Protein AF-0000000078835660 (afdb_homodimer)

Foldseek 3Di:
DQLLLVVLVVLLVVVLVVLVVVLCVLLVVQCVVLVPDPDPVDDPVRSLVSGDPLSNLSVVLSVVSVPVVVVVNVLLVLCRVLPNSNPPLLSVLSVLLSVLSSVLNVCRNHVNPPVVSVVSVVVSVVSSVVSNVVSVVSVD/DQLLLVVLVVLLVVVLVVLVCVLCVLLVVQCVVLVPPPDPVDDPVRSLVSGDPLSSLSVVLSVVSVPPVVVVNVLLVLCRVLPNSNPPLLSVLSNLLSVLSSVLNVCRNHVNPPVVSVVSVVVSVVSSVVSNVVSVVRVD

InterPro domains:
  IPR001129 Membrane-associated, eicosanoid/glutathione metabolism (MAPEG) protein [PF01124] (6-136)
  IPR023352 Membrane associated eicosanoid/glutathione metabolism-like domain superfamily [G3DSA:1.20.120.550] (7-139)
  IPR023352 Membrane associated eicosanoid/glutathione metabolism-like domain superfamily [SSF161084] (4-134)

Organism: Phenylobacterium zucineum (strain HLK1) (NCBI:txid450851)

Secondary structure (DSSP, 8-state):
---TTHHHHHHHHHHHHHHHHHHHHHHHHHHHHTT----TTS-HHHHHHTS-HHHHHHHHHHHHHTTTHHHHHHHHHHHHHTT-TT-HHHHHHHHHHHHHHHHHHHHHHHT--HHHHHHHHHHHHHHHHHHHHHHHHHH-/---TTHHHHHHHHHHHHHHHHHHHHHHHHHHHHTT----TTS-HHHHHHTS-HHHHHHHHHHHHHTTTHHHHHHHHHHHHHTT-TT-HHHHHHHHHHHHHHHHHHHHHHHT--HHHHHHHHHHHHHHHHHHHHHHHHHH-

pLDDT: mean 95.46, std 5.12, range [70.0, 98.88]

Structure (mmCIF, N/CA/C/O backbone):
data_AF-0000000078835660-model_v1
#
loop_
_entity.id
_entity.type
_entity.pdbx_description
1 polymer 'MAPEG family protein'
#
loop_
_atom_site.group_PDB
_atom_site.id
_atom_site.type_symbol
_atom_site.label_atom_id
_atom_site.label_alt_id
_atom_site.label_comp_id
_atom_site.label_asym_id
_atom_site.label_entity_id
_atom_site.label_seq_id
_atom_site.pdbx_PDB_ins_code
_atom_site.Cartn_x
_atom_site.Cartn_y
_atom_site.Cartn_z
_atom_site.occupancy
_atom_site.B_iso_or_equiv
_atom_site.auth_seq_id
_atom_site.auth_comp_id
_atom_site.auth_asym_id
_atom_site.auth_atom_id
_atom_site.pdbx_PDB_model_num
ATOM 1 N N . MET A 1 1 ? 6.203 -21.297 -18.859 1 70 1 MET A N 1
ATOM 2 C CA . MET A 1 1 ? 5.211 -20.234 -18.875 1 70 1 MET A CA 1
ATOM 3 C C . MET A 1 1 ? 4.934 -19.734 -17.469 1 70 1 MET A C 1
ATOM 5 O O . MET A 1 1 ? 5.066 -20.484 -16.5 1 70 1 MET A O 1
ATOM 9 N N . ALA A 1 2 ? 4.793 -18.328 -17.266 1 87.19 2 ALA A N 1
ATOM 10 C CA . ALA A 1 2 ? 4.535 -17.828 -15.914 1 87.19 2 ALA A CA 1
ATOM 11 C C . ALA A 1 2 ? 3.197 -18.344 -15.383 1 87.19 2 ALA A C 1
ATOM 13 O O . ALA A 1 2 ? 2.266 -18.578 -16.156 1 87.19 2 ALA A O 1
ATOM 14 N N . SER A 1 3 ? 3.119 -18.719 -14.148 1 92.25 3 SER A N 1
ATOM 15 C CA . SER A 1 3 ? 1.877 -19.141 -13.516 1 92.25 3 SER A CA 1
ATOM 16 C C . SER A 1 3 ? 0.742 -18.172 -13.812 1 92.25 3 SER A C 1
ATOM 18 O O . SER A 1 3 ? 0.852 -16.969 -13.523 1 92.25 3 SER A O 1
ATOM 20 N N . PRO A 1 4 ? -0.35 -18.625 -14.391 1 97 4 PRO A N 1
ATOM 21 C CA . PRO A 1 4 ? -1.419 -17.734 -14.859 1 97 4 PRO A CA 1
ATOM 22 C C . PRO A 1 4 ? -1.987 -16.859 -13.742 1 97 4 PRO A C 1
ATOM 24 O O . PRO A 1 4 ? -2.52 -15.781 -14.016 1 97 4 PRO A O 1
ATOM 27 N N . ILE A 1 5 ? -1.832 -17.25 -12.523 1 98.19 5 ILE A N 1
ATOM 28 C CA . ILE A 1 5 ?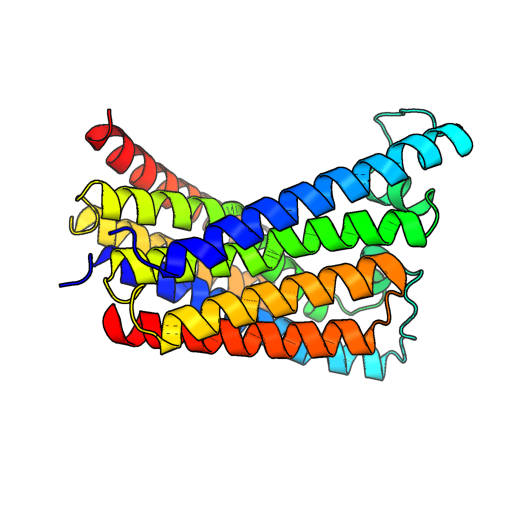 -2.416 -16.516 -11.406 1 98.19 5 ILE A CA 1
ATOM 29 C C . ILE A 1 5 ? -1.605 -15.25 -11.148 1 98.19 5 ILE A C 1
ATOM 31 O O . ILE A 1 5 ? -2.049 -14.367 -10.414 1 98.19 5 ILE A O 1
ATOM 35 N N . LEU A 1 6 ? -0.466 -15.102 -11.742 1 98.44 6 LEU A N 1
ATOM 36 C CA . LEU A 1 6 ? 0.326 -13.883 -11.602 1 98.44 6 LEU A CA 1
ATOM 37 C C . LEU A 1 6 ? -0.317 -12.727 -12.359 1 98.44 6 LEU A C 1
ATOM 39 O O . LEU A 1 6 ? -0.105 -11.562 -12.023 1 98.44 6 LEU A O 1
ATOM 43 N N . GLY A 1 7 ? -1.135 -12.984 -13.398 1 98.06 7 GLY A N 1
ATOM 44 C CA . GLY A 1 7 ? -1.855 -11.961 -14.133 1 98.06 7 GLY A CA 1
ATOM 45 C C . GLY A 1 7 ? -2.725 -11.086 -13.242 1 98.06 7 GLY A C 1
ATOM 46 O O . GLY A 1 7 ? -2.494 -9.883 -13.133 1 98.06 7 GLY A O 1
ATOM 47 N N . PRO A 1 8 ? -3.658 -11.719 -12.539 1 98.75 8 PRO A N 1
ATOM 48 C CA . PRO A 1 8 ? -4.492 -10.93 -11.633 1 98.75 8 PRO A CA 1
ATOM 49 C C . PRO A 1 8 ? -3.678 -10.234 -10.547 1 98.75 8 PRO A C 1
ATOM 51 O O . PRO A 1 8 ? -4.039 -9.141 -10.102 1 98.75 8 PRO A O 1
ATOM 54 N N . VAL A 1 9 ? -2.609 -10.773 -10.086 1 98.75 9 VAL A N 1
ATOM 55 C CA . VAL A 1 9 ? -1.767 -10.125 -9.086 1 98.75 9 VAL A CA 1
ATOM 56 C C . VAL A 1 9 ? -1.238 -8.805 -9.633 1 98.75 9 VAL A C 1
ATOM 58 O O . VAL A 1 9 ? -1.428 -7.75 -9.016 1 98.75 9 VAL A O 1
ATOM 61 N N . ILE A 1 10 ? -0.646 -8.859 -10.797 1 98.62 10 ILE A N 1
ATOM 62 C CA . ILE A 1 10 ? -0.033 -7.664 -11.367 1 98.62 10 ILE A CA 1
ATOM 63 C C . ILE A 1 10 ? -1.12 -6.684 -11.805 1 98.62 10 ILE A C 1
ATOM 65 O O . ILE A 1 10 ? -0.949 -5.469 -11.688 1 98.62 10 ILE A O 1
ATOM 69 N N . ALA A 1 11 ? -2.252 -7.188 -12.266 1 98.75 11 ALA A N 1
ATOM 70 C CA . ALA A 1 11 ? -3.363 -6.316 -12.641 1 98.75 11 ALA A CA 1
ATOM 71 C C . ALA A 1 11 ? -3.826 -5.477 -11.453 1 98.75 11 ALA A C 1
ATOM 73 O O . ALA A 1 11 ? -4.102 -4.281 -11.602 1 98.75 11 ALA A O 1
ATOM 74 N N . LEU A 1 12 ? -3.93 -6.055 -10.25 1 98.81 12 LEU A N 1
ATOM 75 C CA . LEU A 1 12 ? -4.379 -5.309 -9.086 1 98.81 12 LEU A CA 1
ATOM 76 C C . LEU A 1 12 ? -3.312 -4.316 -8.633 1 98.81 12 LEU A C 1
ATOM 78 O O . LEU A 1 12 ? -3.633 -3.219 -8.172 1 98.81 12 LEU A O 1
ATOM 82 N N . VAL A 1 13 ? -2.014 -4.688 -8.773 1 98.62 13 VAL A N 1
ATOM 83 C CA . VAL A 1 13 ? -0.926 -3.75 -8.508 1 98.62 13 VAL A CA 1
ATOM 84 C C . VAL A 1 13 ? -1.064 -2.527 -9.406 1 98.62 13 VAL A C 1
ATOM 86 O O . VAL A 1 13 ? -1.028 -1.39 -8.93 1 98.62 13 VAL A O 1
ATOM 89 N N . LEU A 1 14 ? -1.278 -2.756 -10.617 1 98.62 14 LEU A N 1
ATOM 90 C CA . LEU A 1 14 ? -1.392 -1.664 -11.578 1 98.62 14 LEU A CA 1
ATOM 91 C C . LEU A 1 14 ? -2.639 -0.829 -11.312 1 98.62 14 LEU A C 1
ATOM 93 O O . LEU A 1 14 ? -2.604 0.399 -11.414 1 98.62 14 LEU A O 1
ATOM 97 N N . TRP A 1 15 ? -3.725 -1.495 -11 1 98.69 15 TRP A N 1
ATOM 98 C CA . TRP A 1 15 ? -4.934 -0.753 -10.664 1 98.69 15 TRP A CA 1
ATOM 99 C C . TRP A 1 15 ? -4.703 0.142 -9.445 1 98.69 15 TRP A C 1
ATOM 101 O O . TRP A 1 15 ? -5.18 1.279 -9.406 1 98.69 15 TRP A O 1
ATOM 111 N N . SER A 1 16 ? -3.984 -0.363 -8.461 1 98.69 16 SER A N 1
ATOM 112 C CA . SER A 1 16 ? -3.668 0.427 -7.273 1 98.69 16 SER A CA 1
ATOM 113 C C . SER A 1 16 ? -2.859 1.669 -7.637 1 98.69 16 SER A C 1
ATOM 115 O O . SER A 1 16 ? -3.055 2.736 -7.055 1 98.69 16 SER A O 1
ATOM 117 N N . LEU A 1 17 ? -1.995 1.514 -8.641 1 98.5 17 LEU A N 1
ATOM 118 C CA . LEU A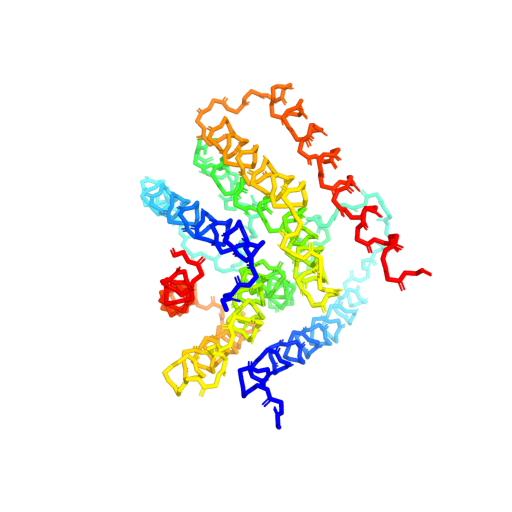 1 17 ? -1.22 2.658 -9.109 1 98.5 17 LEU A CA 1
ATOM 119 C C . LEU A 1 17 ? -2.104 3.643 -9.867 1 98.5 17 LEU A C 1
ATOM 121 O O . LEU A 1 17 ? -1.884 4.855 -9.812 1 98.5 17 LEU A O 1
ATOM 125 N N . VAL A 1 18 ? -3.059 3.164 -10.609 1 98.5 18 VAL A N 1
ATOM 126 C CA . VAL A 1 18 ? -4.031 4.02 -11.281 1 98.5 18 VAL A CA 1
ATOM 127 C C . VAL A 1 18 ? -4.812 4.824 -10.242 1 98.5 18 VAL A C 1
ATOM 129 O O . VAL A 1 18 ? -4.992 6.035 -10.398 1 98.5 18 VAL A O 1
ATOM 132 N N . MET A 1 19 ? -5.25 4.18 -9.164 1 98.56 19 MET A N 1
ATOM 133 C CA . MET A 1 19 ? -6.008 4.871 -8.117 1 98.56 19 MET A CA 1
ATOM 134 C C . MET A 1 19 ? -5.125 5.867 -7.379 1 98.56 19 MET A C 1
ATOM 136 O O . MET A 1 19 ? -5.598 6.922 -6.949 1 98.56 19 MET A O 1
ATOM 140 N N . TRP A 1 20 ? -3.867 5.469 -7.273 1 97.38 20 TRP A N 1
ATOM 141 C CA . TRP A 1 20 ? -2.883 6.395 -6.727 1 97.38 20 TRP A CA 1
ATOM 142 C C . TRP A 1 20 ? -2.799 7.664 -7.57 1 97.38 20 TRP A C 1
ATOM 144 O O . TRP A 1 20 ? -2.814 8.773 -7.035 1 97.38 20 TRP A O 1
ATOM 154 N N . LEU A 1 21 ? -2.721 7.559 -8.859 1 97.69 21 LEU A N 1
ATOM 155 C CA . LEU A 1 21 ? -2.678 8.703 -9.773 1 97.69 21 LEU A CA 1
ATOM 156 C C . LEU A 1 21 ? -3.957 9.523 -9.672 1 97.69 21 LEU A C 1
ATOM 158 O O . LEU A 1 21 ? -3.908 10.758 -9.641 1 97.69 21 LEU A O 1
ATOM 162 N N . TRP A 1 22 ? -5.094 8.828 -9.656 1 98.12 22 TRP A N 1
ATOM 163 C CA . TRP A 1 22 ? -6.383 9.5 -9.539 1 98.12 22 TRP A CA 1
ATOM 164 C C . TRP A 1 22 ? -6.461 10.305 -8.242 1 98.12 22 TRP A C 1
ATOM 166 O O . TRP A 1 22 ? -6.902 11.453 -8.242 1 98.12 22 TRP A O 1
ATOM 176 N N . LEU A 1 23 ? -5.957 9.797 -7.191 1 97.38 23 LEU A N 1
ATOM 177 C CA . LEU A 1 23 ? -5.922 10.461 -5.895 1 97.38 23 LEU A CA 1
ATOM 178 C C . LEU A 1 23 ? -5.152 11.773 -5.984 1 97.38 23 LEU A C 1
ATOM 180 O O . LEU A 1 23 ? -5.68 12.836 -5.629 1 97.38 23 LEU A O 1
ATOM 184 N N . TYR A 1 24 ? -4.004 11.773 -6.578 1 96.56 24 TYR A N 1
ATOM 185 C CA . TYR A 1 24 ? -3.162 12.961 -6.527 1 96.56 24 TYR A CA 1
ATOM 186 C C . TYR A 1 24 ? -3.572 13.969 -7.598 1 96.56 24 TYR A C 1
ATOM 188 O O . TYR A 1 24 ? -3.434 15.18 -7.41 1 96.56 24 TYR A O 1
ATOM 196 N N . ALA A 1 25 ? -4.148 13.438 -8.695 1 97.12 25 ALA A N 1
ATOM 197 C CA . ALA A 1 25 ? -4.672 14.32 -9.734 1 97.12 25 ALA A CA 1
ATOM 198 C C . ALA A 1 25 ? -5.82 15.172 -9.203 1 97.12 25 ALA A C 1
ATOM 200 O O . ALA A 1 25 ? -6.074 16.266 -9.711 1 97.12 25 ALA A O 1
ATOM 201 N N . THR A 1 26 ? -6.52 14.75 -8.203 1 97.31 26 THR A N 1
ATOM 202 C CA . THR A 1 26 ? -7.652 15.492 -7.656 1 97.31 26 THR A CA 1
ATOM 203 C C . THR A 1 26 ? -7.254 16.219 -6.371 1 97.31 26 THR A C 1
ATOM 205 O O . THR A 1 26 ? -7.734 17.312 -6.098 1 97.31 26 THR A O 1
ATOM 208 N N . ARG A 1 27 ? -6.328 15.664 -5.625 1 95.38 27 ARG A N 1
ATOM 209 C CA . ARG A 1 27 ? -5.945 16.219 -4.332 1 95.38 27 ARG A CA 1
ATOM 210 C C . ARG A 1 27 ? -5.113 17.484 -4.508 1 95.38 27 ARG A C 1
ATOM 212 O O . ARG A 1 27 ? -5.344 18.484 -3.824 1 95.38 27 ARG A O 1
ATOM 219 N N . ILE A 1 28 ? -4.203 17.484 -5.395 1 94.25 28 ILE A N 1
ATOM 220 C CA . ILE A 1 28 ? -3.279 18.609 -5.57 1 94.25 28 ILE A CA 1
ATOM 221 C C . ILE A 1 28 ? -4.047 19.844 -6.004 1 94.25 28 ILE A C 1
ATOM 223 O O . ILE A 1 28 ? -3.963 20.891 -5.355 1 94.25 28 ILE A O 1
ATOM 227 N N . PRO A 1 29 ? -4.859 19.781 -7.066 1 96.19 29 PRO A N 1
ATOM 228 C CA . PRO A 1 29 ? -5.629 20.969 -7.441 1 96.19 29 PRO A CA 1
ATOM 229 C C . PRO A 1 29 ? -6.578 21.438 -6.336 1 96.19 29 PRO A C 1
ATOM 231 O O . PRO A 1 29 ? -6.789 22.625 -6.156 1 96.19 29 PRO A O 1
ATOM 234 N N . ALA A 1 30 ? -7.191 20.547 -5.645 1 94.62 30 ALA A N 1
ATOM 235 C CA . ALA A 1 30 ? -8.102 20.906 -4.562 1 94.62 30 ALA A CA 1
ATOM 236 C C . ALA A 1 30 ? -7.371 21.656 -3.455 1 94.62 30 ALA A C 1
ATOM 238 O O . ALA A 1 30 ? -7.895 22.641 -2.908 1 94.62 30 ALA A O 1
ATOM 239 N N . MET A 1 31 ? -6.227 21.219 -3.131 1 93.38 31 MET A N 1
ATOM 240 C CA . MET A 1 31 ? -5.418 21.891 -2.111 1 93.38 31 MET A CA 1
ATOM 241 C C . MET A 1 31 ? -5.008 23.281 -2.564 1 93.38 31 MET A C 1
ATOM 243 O O . MET A 1 31 ? -5.016 24.219 -1.771 1 93.38 31 MET A O 1
ATOM 247 N N . GLN A 1 32 ? -4.625 23.406 -3.746 1 93.75 32 GLN A N 1
ATOM 248 C CA . GLN A 1 32 ? -4.242 24.703 -4.305 1 93.75 32 GLN A CA 1
ATOM 249 C C . GLN A 1 32 ? -5.418 25.672 -4.293 1 93.75 32 GLN A C 1
ATOM 251 O O . GLN A 1 32 ? -5.266 26.844 -3.908 1 93.75 32 GLN A O 1
ATOM 256 N N . ARG A 1 33 ? -6.559 25.234 -4.672 1 94.5 33 ARG A N 1
ATOM 257 C CA . ARG A 1 33 ? -7.758 26.062 -4.703 1 94.5 33 ARG A CA 1
ATOM 258 C C . ARG A 1 33 ? -8.156 26.516 -3.301 1 94.5 33 ARG A C 1
ATOM 260 O O . ARG A 1 33 ? -8.609 27.641 -3.105 1 94.5 33 ARG A O 1
ATOM 267 N N . ALA A 1 34 ? -7.965 25.609 -2.422 1 91.5 34 ALA A N 1
ATOM 268 C CA . ALA A 1 34 ? -8.336 25.891 -1.04 1 91.5 34 ALA A CA 1
ATOM 269 C C . ALA A 1 34 ? -7.23 26.656 -0.323 1 91.5 34 ALA A C 1
ATOM 271 O O . ALA A 1 34 ? -7.371 27.016 0.848 1 91.5 34 ALA A O 1
ATOM 272 N N . LYS A 1 35 ? -6.043 26.875 -1.003 1 91.38 35 LYS A N 1
ATOM 273 C CA . LYS A 1 35 ? -4.895 27.594 -0.468 1 91.38 35 LYS A CA 1
ATOM 274 C C . LYS A 1 35 ? -4.438 27 0.86 1 91.38 35 LYS A C 1
ATOM 276 O O . LYS A 1 35 ? -4.188 27.719 1.821 1 91.38 35 LYS A O 1
ATOM 281 N N . ILE A 1 36 ? -4.535 25.75 0.854 1 87 36 ILE A N 1
ATOM 282 C CA . ILE A 1 36 ? -4.074 25.047 2.049 1 87 36 ILE A CA 1
ATOM 283 C C . ILE A 1 36 ? -2.549 25.125 2.133 1 87 36 ILE A C 1
ATOM 285 O O . ILE A 1 36 ? -1.852 24.75 1.184 1 87 36 ILE A O 1
ATOM 289 N N . ALA A 1 37 ? -2.068 25.703 3.305 1 85.94 37 ALA A N 1
ATOM 290 C CA . ALA A 1 37 ? -0.625 25.781 3.514 1 85.94 37 ALA A CA 1
ATOM 291 C C . ALA A 1 37 ? -0.039 24.391 3.809 1 85.94 37 ALA A C 1
ATOM 293 O O . ALA A 1 37 ? -0.647 23.594 4.523 1 85.94 37 ALA A O 1
ATOM 294 N N . LEU A 1 38 ? 1.073 24.125 3.141 1 86.69 38 LEU A N 1
ATOM 295 C CA . LEU A 1 38 ? 1.804 22.906 3.436 1 86.69 38 LEU A CA 1
ATOM 296 C C . LEU A 1 38 ? 2.535 23.016 4.77 1 86.69 38 LEU A C 1
ATOM 298 O O . LEU A 1 38 ? 3.619 23.594 4.84 1 86.69 38 LEU A O 1
ATOM 302 N N . ASP A 1 39 ? 1.91 22.578 5.805 1 88.44 39 ASP A N 1
ATOM 303 C CA . ASP A 1 39 ? 2.398 22.641 7.18 1 88.44 39 ASP A CA 1
ATOM 304 C C . ASP A 1 39 ? 2.605 21.234 7.754 1 88.44 39 ASP A C 1
ATOM 306 O O . ASP A 1 39 ? 1.639 20.516 8.016 1 88.44 39 ASP A O 1
ATOM 310 N N . PRO A 1 40 ? 3.887 20.828 7.969 1 87.81 40 PRO A N 1
ATOM 311 C CA . PRO A 1 40 ? 4.172 19.469 8.43 1 87.81 40 PRO A CA 1
ATOM 312 C C . PRO A 1 40 ? 3.668 19.203 9.844 1 87.81 40 PRO A C 1
ATOM 314 O O . PRO A 1 40 ? 3.707 18.062 10.312 1 87.81 40 PRO A O 1
ATOM 317 N N . SER A 1 41 ? 3.217 20.188 10.539 1 87.62 41 SER A N 1
ATOM 318 C CA . SER A 1 41 ? 2.705 20 11.891 1 87.62 41 SER A CA 1
ATOM 319 C C . SER A 1 41 ? 1.246 19.562 11.875 1 87.62 41 SER A C 1
ATOM 321 O O . SER A 1 41 ? 0.715 19.125 12.898 1 87.62 41 SER A O 1
ATOM 323 N N . LEU A 1 42 ? 0.619 19.703 10.766 1 84.44 42 LEU A N 1
ATOM 324 C CA . LEU A 1 42 ? -0.764 19.25 10.656 1 84.44 42 LEU A CA 1
ATOM 325 C C . LEU A 1 42 ? -0.83 17.734 10.484 1 84.44 42 LEU A C 1
ATOM 327 O O . LEU A 1 42 ? 0.027 17.141 9.828 1 84.44 42 LEU A O 1
ATOM 331 N N . THR A 1 43 ? -1.878 17.172 11.055 1 84 43 THR A N 1
ATOM 332 C CA . THR A 1 43 ? -2.08 15.734 10.898 1 84 43 THR A CA 1
ATOM 333 C C . THR A 1 43 ? -2.783 15.43 9.578 1 84 43 THR A C 1
ATOM 335 O O . THR A 1 43 ? -3.367 16.328 8.961 1 84 43 THR A O 1
ATOM 338 N N . ALA A 1 44 ? -2.674 14.195 9.195 1 82.75 44 ALA A N 1
ATOM 339 C CA . ALA A 1 44 ? -3.395 13.75 8.008 1 82.75 44 ALA A CA 1
ATOM 340 C C . ALA A 1 44 ? -4.891 14.008 8.141 1 82.75 44 ALA A C 1
ATOM 342 O O . ALA A 1 44 ? -5.559 14.383 7.176 1 82.75 44 ALA A O 1
ATOM 343 N N . ALA A 1 45 ? -5.352 13.758 9.297 1 83.56 45 ALA A N 1
ATOM 344 C CA . ALA A 1 45 ? -6.773 13.953 9.562 1 83.56 45 ALA A CA 1
ATOM 345 C C . ALA A 1 45 ? -7.156 15.43 9.414 1 83.56 45 ALA A C 1
ATOM 347 O O . ALA A 1 45 ? -8.227 15.75 8.891 1 83.56 45 ALA A O 1
ATOM 348 N N . ASP A 1 46 ? -6.379 16.328 9.844 1 84.31 46 ASP A N 1
ATOM 349 C CA . ASP A 1 46 ? -6.602 17.766 9.703 1 84.31 46 ASP A CA 1
ATOM 350 C C . ASP A 1 46 ? -6.668 18.156 8.227 1 84.31 46 ASP A C 1
ATOM 352 O O . ASP A 1 46 ? -7.566 18.906 7.82 1 84.31 46 ASP A O 1
ATOM 356 N N . LEU A 1 47 ? -5.75 17.672 7.5 1 83.25 47 LEU A N 1
ATOM 357 C CA . LEU A 1 47 ? -5.695 17.984 6.078 1 83.25 47 LEU A CA 1
ATOM 358 C C . LEU A 1 47 ? -6.922 17.453 5.352 1 83.25 47 LEU A C 1
ATOM 360 O O . LEU A 1 47 ? -7.547 18.156 4.562 1 83.25 47 LEU A O 1
ATOM 364 N N . ALA A 1 48 ? -7.277 16.203 5.691 1 85.56 48 ALA A N 1
ATOM 365 C CA . ALA A 1 48 ? -8.422 15.562 5.059 1 85.56 48 ALA A CA 1
ATOM 366 C C . ALA A 1 48 ? -9.711 16.344 5.328 1 85.56 48 ALA A C 1
ATOM 368 O O . ALA A 1 48 ? -10.57 16.453 4.449 1 85.56 48 ALA A O 1
ATOM 369 N N . SER A 1 49 ? -9.805 16.906 6.445 1 88.06 49 SER A N 1
ATOM 370 C CA . SER A 1 49 ? -11.031 17.578 6.832 1 88.06 49 SER A CA 1
ATOM 371 C C . SER A 1 49 ? -11.211 18.891 6.059 1 88.06 49 SER A C 1
ATOM 373 O O . SER A 1 49 ? -12.305 19.453 6.016 1 88.06 49 SER A O 1
ATOM 375 N N . ARG A 1 50 ? -10.219 19.328 5.371 1 90.12 50 ARG A N 1
ATOM 376 C CA . ARG A 1 50 ? -10.266 20.594 4.652 1 90.12 50 ARG A CA 1
ATOM 377 C C . ARG A 1 50 ? -10.516 20.375 3.166 1 90.12 50 ARG A C 1
ATOM 379 O O . ARG A 1 50 ? -10.648 21.328 2.404 1 90.12 50 ARG A O 1
ATOM 386 N N . LEU A 1 51 ? -10.617 19.172 2.758 1 93.69 51 LEU A N 1
ATOM 387 C CA . LEU A 1 51 ? -10.82 18.828 1.355 1 93.69 51 LEU A CA 1
ATOM 388 C C . LEU A 1 51 ? -12.258 18.375 1.107 1 93.69 51 LEU A C 1
ATOM 390 O O . LEU A 1 51 ? -12.906 17.828 1.996 1 93.69 51 LEU A O 1
ATOM 394 N N . PRO A 1 52 ? -12.805 18.656 -0.135 1 95.5 52 PRO A N 1
ATOM 395 C CA . PRO A 1 52 ? -14.148 18.172 -0.465 1 95.5 52 PRO A CA 1
ATOM 396 C C . PRO A 1 52 ? -14.266 16.656 -0.372 1 95.5 52 PRO A C 1
ATOM 398 O O . PRO A 1 52 ? -13.305 15.938 -0.67 1 95.5 52 PRO A O 1
ATOM 401 N N . PRO A 1 53 ? -15.469 16.188 -0.005 1 94.81 53 PRO A N 1
ATOM 402 C CA . PRO A 1 53 ? -15.672 14.75 0.178 1 94.81 53 PRO A CA 1
ATOM 403 C C . PRO A 1 53 ? -15.32 13.938 -1.069 1 94.81 53 PRO A C 1
ATOM 405 O O . PRO A 1 53 ? -14.75 12.852 -0.963 1 94.81 53 PRO A O 1
ATOM 408 N N . ASN A 1 54 ? -15.695 14.438 -2.209 1 96.31 54 ASN A N 1
ATOM 409 C CA . ASN A 1 54 ? -15.445 13.68 -3.428 1 96.31 54 ASN A CA 1
ATOM 410 C C . ASN A 1 54 ? -13.945 13.484 -3.666 1 96.31 54 ASN A C 1
ATOM 412 O O . ASN A 1 54 ? -13.539 12.531 -4.32 1 96.31 54 ASN A O 1
ATOM 416 N N . VAL A 1 55 ? -13.125 14.398 -3.229 1 96.81 55 VAL A N 1
ATOM 417 C CA . VAL A 1 55 ? -11.672 14.281 -3.301 1 96.81 55 VAL A CA 1
ATOM 418 C C . VAL A 1 55 ? -11.18 13.273 -2.256 1 96.81 55 VAL A C 1
ATOM 420 O O . VAL A 1 55 ? -10.352 12.414 -2.553 1 96.81 55 VAL A O 1
ATOM 423 N N . ARG A 1 56 ? -11.789 13.289 -1.113 1 96.44 56 ARG A N 1
ATOM 424 C CA . ARG A 1 56 ? -11.406 12.414 -0.011 1 96.44 56 ARG A CA 1
ATOM 425 C C . ARG A 1 56 ? -11.727 10.961 -0.329 1 96.44 56 ARG A C 1
ATOM 427 O O . ARG A 1 56 ? -11 10.055 0.081 1 96.44 56 ARG A O 1
ATOM 434 N N . TRP A 1 57 ? -12.789 10.742 -1.098 1 97.56 57 TRP A N 1
ATOM 435 C CA . TRP A 1 57 ? -13.219 9.383 -1.403 1 97.56 57 TRP A CA 1
ATOM 436 C C . TRP A 1 57 ? -12.125 8.617 -2.135 1 97.56 57 TRP A C 1
ATOM 438 O O . TRP A 1 57 ? -11.961 7.41 -1.932 1 97.56 57 TRP A O 1
ATOM 448 N N . LYS A 1 58 ? -11.398 9.258 -3.023 1 98.12 58 LYS A N 1
ATOM 449 C CA . LYS A 1 58 ? -10.328 8.609 -3.77 1 98.12 58 LYS A CA 1
ATOM 450 C C . LYS A 1 58 ? -9.188 8.195 -2.844 1 98.12 58 LYS A C 1
ATOM 452 O O . LYS A 1 58 ? -8.594 7.125 -3.014 1 98.12 58 LYS A O 1
ATOM 457 N N . ALA A 1 59 ? -8.836 9.039 -1.889 1 96.81 59 ALA A N 1
ATOM 458 C CA . ALA A 1 59 ? -7.82 8.711 -0.896 1 96.81 59 ALA A CA 1
ATOM 459 C C . ALA A 1 59 ? -8.266 7.539 -0.023 1 96.81 59 ALA A C 1
ATOM 461 O O . ALA A 1 59 ? -7.477 6.633 0.26 1 96.81 59 ALA A O 1
ATOM 462 N N . ASP A 1 60 ? -9.531 7.578 0.4 1 96.25 60 ASP A N 1
ATOM 463 C CA . ASP A 1 60 ? -10.086 6.48 1.189 1 96.25 60 ASP A CA 1
ATOM 464 C C . ASP A 1 60 ? -10.008 5.16 0.426 1 96.25 60 ASP A C 1
ATOM 466 O O . ASP A 1 60 ? -9.664 4.125 1.001 1 96.25 60 ASP A O 1
ATOM 470 N N . ASN A 1 61 ? -10.359 5.254 -0.841 1 98.06 61 ASN A N 1
ATOM 471 C CA . ASN A 1 61 ? -10.305 4.039 -1.646 1 98.06 61 ASN A CA 1
ATOM 472 C C . ASN A 1 61 ? -8.875 3.518 -1.783 1 98.06 61 ASN A C 1
ATOM 474 O O . ASN A 1 61 ? -8.641 2.309 -1.723 1 98.06 61 ASN A O 1
ATOM 478 N N . TYR A 1 62 ? -7.938 4.379 -2.088 1 97.75 62 TYR A N 1
ATOM 479 C CA . TYR A 1 62 ? -6.543 3.961 -2.174 1 97.75 62 TYR A CA 1
ATOM 480 C C . TYR A 1 62 ? -6.109 3.25 -0.897 1 97.75 62 TYR A C 1
ATOM 482 O O . TYR A 1 62 ? -5.434 2.219 -0.954 1 97.75 62 TYR A O 1
ATOM 490 N N . ASN A 1 63 ? -6.484 3.773 0.254 1 95.75 63 ASN A N 1
ATOM 491 C CA . ASN A 1 63 ? -6.188 3.125 1.527 1 95.75 63 ASN A CA 1
ATOM 492 C C . ASN A 1 63 ? -6.785 1.724 1.597 1 95.75 63 ASN A C 1
ATOM 494 O O . ASN A 1 63 ? -6.148 0.796 2.1 1 95.75 63 ASN A O 1
ATOM 498 N N . HIS A 1 64 ? -8.023 1.575 1.096 1 97.12 64 HIS A N 1
ATOM 499 C CA . HIS A 1 64 ? -8.68 0.271 1.116 1 97.12 64 HIS A CA 1
ATOM 500 C C . HIS A 1 64 ? -7.926 -0.734 0.25 1 97.12 64 HIS A C 1
ATOM 502 O O . HIS A 1 64 ? -7.898 -1.929 0.558 1 97.12 64 HIS A O 1
ATOM 508 N N . LEU A 1 65 ? -7.32 -0.216 -0.82 1 97.81 65 LEU A N 1
ATOM 509 C CA . LEU A 1 65 ? -6.527 -1.083 -1.686 1 97.81 65 LEU A CA 1
ATOM 510 C C . LEU A 1 65 ? -5.266 -1.555 -0.972 1 97.81 65 LEU A C 1
ATOM 512 O O . LEU A 1 65 ? -4.652 -2.547 -1.376 1 97.81 65 LEU A O 1
ATOM 516 N N . MET A 1 66 ? -4.805 -0.833 0.088 1 97.06 66 MET A N 1
ATOM 517 C CA . MET A 1 66 ? -3.605 -1.203 0.834 1 97.06 66 MET A CA 1
ATOM 518 C C . MET A 1 66 ? -3.965 -2.027 2.066 1 97.06 66 MET A C 1
ATOM 520 O O . MET A 1 66 ? -3.09 -2.369 2.865 1 97.06 66 MET A O 1
ATOM 524 N N . GLU A 1 67 ? -5.227 -2.404 2.262 1 96.19 67 GLU A N 1
ATOM 525 C CA . GLU A 1 67 ? -5.672 -3.215 3.391 1 96.19 67 GLU A CA 1
ATOM 526 C C . GLU A 1 67 ? -5.91 -4.664 2.973 1 96.19 67 GLU A C 1
ATOM 528 O O . GLU A 1 67 ? -4.98 -5.473 2.967 1 96.19 67 GLU A O 1
ATOM 533 N N . GLN A 1 68 ? -7.141 -5.027 2.561 1 93 68 GLN A N 1
ATOM 534 C CA . GLN A 1 68 ? -7.461 -6.422 2.287 1 93 68 GLN A CA 1
ATOM 535 C C . GLN A 1 68 ? -6.711 -6.926 1.057 1 93 68 GLN A C 1
ATOM 537 O O . GLN A 1 68 ? -6.277 -8.078 1.019 1 93 68 GLN A O 1
ATOM 542 N N . PRO A 1 69 ? -6.527 -6.145 0.015 1 96.94 69 PRO A N 1
ATOM 543 C CA . PRO A 1 69 ? -5.844 -6.664 -1.172 1 96.94 69 PRO A CA 1
ATOM 544 C C . PRO A 1 69 ? -4.43 -7.152 -0.87 1 96.94 69 PRO A C 1
ATOM 546 O O . PRO A 1 69 ? -3.873 -7.953 -1.627 1 96.94 69 PRO A O 1
ATOM 549 N N . THR A 1 70 ? -3.809 -6.789 0.248 1 96.81 70 THR A N 1
ATOM 550 C CA . THR A 1 70 ? -2.502 -7.32 0.612 1 96.81 70 THR A CA 1
ATOM 551 C C . THR A 1 70 ? -2.594 -8.812 0.933 1 96.81 70 THR A C 1
ATOM 553 O O . THR A 1 70 ? -1.661 -9.57 0.663 1 96.81 70 THR A O 1
ATOM 556 N N . ILE A 1 71 ? -3.727 -9.242 1.459 1 96.19 71 ILE A N 1
ATOM 557 C CA . ILE A 1 71 ? -3.965 -10.648 1.749 1 96.19 71 ILE A CA 1
ATOM 558 C C . ILE A 1 71 ? -4.168 -11.422 0.445 1 96.19 71 ILE A C 1
ATOM 560 O O . ILE A 1 71 ? -3.795 -12.586 0.343 1 96.19 71 ILE A O 1
ATOM 564 N N . PHE A 1 72 ? -4.797 -10.742 -0.486 1 98.69 72 PHE A N 1
ATOM 565 C CA . PHE A 1 72 ? -4.949 -11.352 -1.803 1 98.69 72 PHE A CA 1
ATOM 566 C C . PHE A 1 72 ? -3.588 -11.641 -2.428 1 98.69 72 PHE A C 1
ATOM 568 O O . PHE A 1 72 ? -3.365 -12.727 -2.969 1 98.69 72 PHE A O 1
ATOM 575 N N . TYR A 1 73 ? -2.613 -10.688 -2.439 1 98.56 73 TYR A N 1
ATOM 576 C CA . TYR A 1 73 ? -1.284 -10.891 -3.004 1 98.56 73 TYR A CA 1
ATOM 577 C C . TYR A 1 73 ? -0.605 -12.102 -2.367 1 98.56 73 TYR A C 1
ATOM 579 O O . TYR A 1 73 ? -0.033 -12.938 -3.068 1 98.56 73 TYR A O 1
ATOM 587 N N . ALA A 1 74 ? -0.689 -12.188 -1.031 1 97.56 74 ALA A N 1
ATOM 588 C CA . ALA A 1 74 ? -0.079 -13.305 -0.319 1 97.56 74 ALA A CA 1
ATOM 589 C C . ALA A 1 74 ? -0.698 -14.633 -0.75 1 97.56 74 ALA A C 1
ATOM 591 O O . ALA A 1 74 ? 0.019 -15.594 -1.04 1 97.56 74 ALA A O 1
ATOM 592 N N . ALA A 1 75 ? -1.993 -14.688 -0.793 1 98.06 75 ALA A N 1
ATOM 593 C CA . ALA A 1 75 ? -2.688 -15.922 -1.139 1 98.06 75 ALA A CA 1
ATOM 594 C C . ALA A 1 75 ? -2.379 -16.344 -2.572 1 98.06 75 ALA A C 1
ATOM 596 O O . ALA A 1 75 ? -2.09 -17.516 -2.834 1 98.06 75 ALA A O 1
ATOM 597 N N . ALA A 1 76 ? -2.438 -15.398 -3.48 1 98.5 76 ALA A N 1
ATOM 598 C CA . ALA A 1 76 ? -2.225 -15.703 -4.895 1 98.5 76 ALA A CA 1
ATOM 599 C C . ALA A 1 76 ? -0.779 -16.125 -5.152 1 98.5 76 ALA A C 1
ATOM 601 O O . ALA A 1 76 ? -0.522 -17.062 -5.906 1 98.5 76 ALA A O 1
ATOM 602 N N . LEU A 1 77 ? 0.168 -15.453 -4.582 1 98.12 77 LEU A N 1
ATOM 603 C CA . LEU A 1 77 ? 1.573 -15.805 -4.754 1 98.12 77 LEU A CA 1
ATOM 604 C C . LEU A 1 77 ? 1.879 -17.141 -4.102 1 98.12 77 LEU A C 1
ATOM 606 O O . LEU A 1 77 ? 2.668 -17.938 -4.633 1 98.12 77 LEU A O 1
ATOM 610 N N . ALA A 1 78 ? 1.274 -17.422 -2.912 1 97.5 78 ALA A N 1
ATOM 611 C CA . ALA A 1 78 ? 1.412 -18.734 -2.295 1 97.5 78 ALA A CA 1
ATOM 612 C C . ALA A 1 78 ? 0.869 -19.828 -3.211 1 97.5 78 ALA A C 1
ATOM 614 O O . ALA A 1 78 ? 1.481 -20.891 -3.352 1 97.5 78 ALA A O 1
ATOM 615 N N . ALA A 1 79 ? -0.27 -19.578 -3.766 1 97.81 79 ALA A N 1
ATOM 616 C CA . ALA A 1 79 ? -0.829 -20.547 -4.703 1 97.81 79 ALA A CA 1
ATOM 617 C C . ALA A 1 79 ? 0.127 -20.797 -5.867 1 97.81 79 ALA A C 1
ATOM 619 O O . ALA A 1 79 ? 0.302 -21.938 -6.301 1 97.81 79 ALA A O 1
ATOM 620 N N . ALA A 1 80 ? 0.719 -19.75 -6.395 1 97.5 80 ALA A N 1
ATOM 621 C CA . ALA A 1 80 ? 1.679 -19.875 -7.488 1 97.5 80 ALA A CA 1
ATOM 622 C C . ALA A 1 80 ? 2.869 -20.734 -7.078 1 97.5 80 ALA A C 1
ATOM 624 O O . ALA A 1 80 ? 3.268 -21.641 -7.812 1 97.5 80 ALA A O 1
ATOM 625 N N . VAL A 1 81 ? 3.406 -20.531 -5.918 1 95.94 81 VAL A N 1
ATOM 626 C CA . VAL A 1 81 ? 4.578 -21.234 -5.414 1 95.94 81 VAL A CA 1
ATOM 6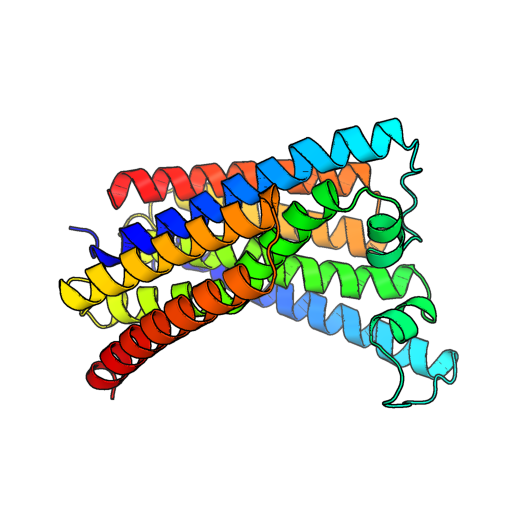27 C C . VAL A 1 81 ? 4.207 -22.688 -5.098 1 95.94 81 VAL A C 1
ATOM 629 O O . VAL A 1 81 ? 5.012 -23.594 -5.297 1 95.94 81 VAL A O 1
ATOM 632 N N . ALA A 1 82 ? 2.996 -22.844 -4.637 1 95.94 82 ALA A N 1
ATOM 633 C CA . ALA A 1 82 ? 2.529 -24.188 -4.266 1 95.94 82 ALA A CA 1
ATOM 634 C C . ALA A 1 82 ? 2.184 -25 -5.504 1 95.94 82 ALA A C 1
ATOM 636 O O . ALA A 1 82 ? 1.839 -26.188 -5.398 1 95.94 82 ALA A O 1
ATOM 637 N N . GLY A 1 83 ? 2.207 -24.344 -6.621 1 95.75 83 GLY A N 1
ATOM 638 C CA . GLY A 1 83 ? 2.008 -25.094 -7.855 1 95.75 83 GLY A CA 1
ATOM 639 C C . GLY A 1 83 ? 0.554 -25.141 -8.289 1 95.75 83 GLY A C 1
ATOM 640 O O . GLY A 1 83 ? 0.204 -25.891 -9.211 1 95.75 83 GLY A O 1
ATOM 641 N N . VAL A 1 84 ? -0.327 -24.406 -7.676 1 96.38 84 VAL A N 1
ATOM 642 C CA . VAL A 1 84 ? -1.741 -24.469 -8.031 1 96.38 84 VAL A CA 1
ATOM 643 C C . VAL A 1 84 ? -2.189 -23.141 -8.609 1 96.38 84 VAL A C 1
ATOM 645 O O . VAL A 1 84 ? -3.389 -22.875 -8.719 1 96.38 84 VAL A O 1
ATOM 648 N N . GLY A 1 85 ? -1.268 -22.312 -8.938 1 96.12 85 GLY A N 1
ATOM 649 C CA . GLY A 1 85 ? -1.553 -21.047 -9.57 1 96.12 85 GLY A CA 1
ATOM 650 C C . GLY A 1 85 ? -2.01 -21.188 -11.008 1 96.12 85 GLY A C 1
ATOM 651 O O . GLY A 1 85 ? -2.463 -20.219 -11.625 1 96.12 85 GLY A O 1
ATOM 652 N N . GLY A 1 86 ? -1.943 -22.359 -11.531 1 96.5 86 GLY A N 1
ATOM 653 C CA . GLY A 1 86 ? -2.379 -22.625 -12.891 1 96.5 86 GLY A CA 1
ATOM 654 C C . GLY A 1 86 ? -3.762 -23.25 -12.969 1 96.5 86 GLY A C 1
ATOM 655 O O . GLY A 1 86 ? -4.336 -23.375 -14.047 1 96.5 86 GLY A O 1
ATOM 656 N N . ASP A 1 87 ? -4.273 -23.703 -11.844 1 97.44 87 ASP A N 1
ATOM 657 C CA . ASP A 1 87 ? -5.617 -24.281 -11.805 1 97.44 87 ASP A CA 1
ATOM 658 C C . ASP A 1 87 ? -6.656 -23.25 -12.273 1 97.44 87 ASP A C 1
ATOM 660 O O . ASP A 1 87 ? -6.711 -22.141 -11.758 1 97.44 87 ASP A O 1
ATOM 664 N N . PRO A 1 88 ? -7.523 -23.609 -13.266 1 98.12 88 PRO A N 1
ATOM 665 C CA . PRO A 1 88 ? -8.453 -22.641 -13.859 1 98.12 88 PRO A CA 1
ATOM 666 C C . PRO A 1 88 ? -9.438 -22.078 -12.844 1 98.12 88 PRO A C 1
ATOM 668 O O . PRO A 1 88 ? -9.859 -20.922 -12.969 1 98.12 88 PRO A O 1
ATOM 671 N N . ILE A 1 89 ? -9.758 -22.875 -11.906 1 98.5 89 ILE A N 1
ATOM 672 C CA . ILE A 1 89 ? -10.68 -22.375 -10.891 1 98.5 89 ILE A CA 1
ATOM 673 C C . ILE A 1 89 ? -9.984 -21.297 -10.055 1 98.5 89 ILE A C 1
ATOM 675 O O . ILE A 1 89 ? -10.555 -20.219 -9.82 1 98.5 89 ILE A O 1
ATOM 679 N N . ASN A 1 90 ? -8.766 -21.578 -9.586 1 98.56 90 ASN A N 1
ATOM 680 C CA . ASN A 1 90 ? -8.008 -20.609 -8.812 1 98.56 90 ASN A CA 1
ATOM 681 C C . ASN A 1 90 ? -7.75 -19.328 -9.617 1 98.56 90 ASN A C 1
ATOM 683 O O . ASN A 1 90 ? -7.863 -18.219 -9.086 1 98.56 90 ASN A O 1
ATOM 687 N N . VAL A 1 91 ? -7.461 -19.453 -10.891 1 98.62 91 VAL A N 1
ATOM 688 C CA . VAL A 1 91 ? -7.238 -18.297 -11.758 1 98.62 91 VAL A CA 1
ATOM 689 C C . VAL A 1 91 ? -8.523 -17.5 -11.898 1 98.62 91 VAL A C 1
ATOM 691 O O . VAL A 1 91 ? -8.508 -16.266 -11.82 1 98.62 91 VAL A O 1
ATOM 694 N N . GLY A 1 92 ? -9.625 -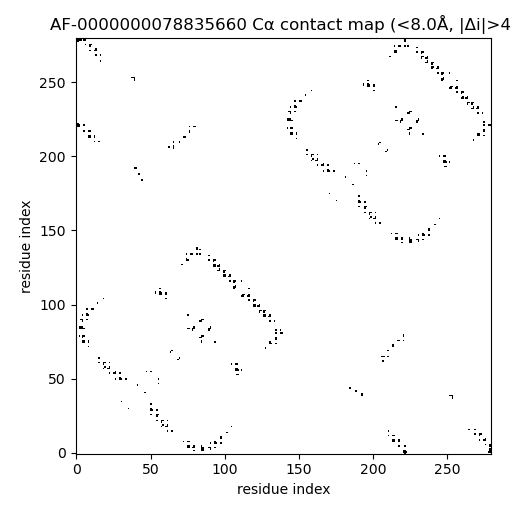18.172 -12.109 1 98.81 92 GLY A N 1
ATOM 695 C CA . GLY A 1 92 ? -10.914 -17.516 -12.195 1 98.81 92 GLY A CA 1
ATOM 696 C C . GLY A 1 92 ? -11.273 -16.75 -10.93 1 98.81 92 GLY A C 1
ATOM 697 O O . GLY A 1 92 ? -11.781 -15.633 -10.992 1 98.81 92 GLY A O 1
ATOM 698 N N . LEU A 1 93 ? -11.023 -17.359 -9.75 1 98.81 93 LEU A N 1
ATOM 699 C CA . LEU A 1 93 ? -11.273 -16.719 -8.469 1 98.81 93 LEU A CA 1
ATOM 700 C C . LEU A 1 93 ? -10.414 -15.469 -8.32 1 98.81 93 LEU A C 1
ATOM 702 O O . LEU A 1 93 ? -10.898 -14.422 -7.871 1 98.81 93 LEU A O 1
ATOM 706 N N . ALA A 1 94 ? -9.164 -15.555 -8.734 1 98.88 94 ALA A N 1
ATOM 707 C CA . ALA A 1 94 ? -8.258 -14.414 -8.625 1 98.88 94 ALA A CA 1
ATOM 708 C C . ALA A 1 94 ? -8.727 -13.258 -9.508 1 98.88 94 ALA A C 1
ATOM 710 O O . ALA A 1 94 ? -8.773 -12.109 -9.055 1 98.88 94 ALA A O 1
ATOM 711 N N . TRP A 1 95 ? -9.125 -13.516 -10.719 1 98.88 95 TRP A N 1
ATOM 712 C CA . TRP A 1 95 ? -9.633 -12.477 -11.602 1 98.88 95 TRP A CA 1
ATOM 713 C C . TRP A 1 95 ? -10.961 -11.93 -11.094 1 98.88 95 TRP A C 1
ATOM 715 O O . TRP A 1 95 ? -11.242 -10.734 -11.227 1 98.88 95 TRP A O 1
ATOM 725 N N . GLY A 1 96 ? -11.789 -12.859 -10.602 1 98.88 96 GLY A N 1
ATOM 726 C CA . GLY A 1 96 ? -13.023 -12.398 -9.992 1 98.88 96 GLY A CA 1
ATOM 727 C C . GLY A 1 96 ? -12.797 -11.398 -8.867 1 98.88 96 GLY A C 1
ATOM 728 O O . GLY A 1 96 ? -13.469 -10.375 -8.797 1 98.88 96 GLY A O 1
ATOM 729 N N . TYR A 1 97 ? -11.852 -11.688 -7.961 1 98.88 97 TYR A N 1
ATOM 730 C CA . TYR A 1 97 ? -11.523 -10.781 -6.863 1 98.88 97 TYR A CA 1
ATOM 731 C C . TYR A 1 97 ? -11.047 -9.438 -7.391 1 98.88 97 TYR A C 1
ATOM 733 O O . TYR A 1 97 ? -11.508 -8.391 -6.93 1 98.88 97 TYR A O 1
ATOM 741 N N . VAL A 1 98 ? -10.156 -9.438 -8.438 1 98.88 98 VAL A N 1
ATOM 742 C CA . VAL A 1 98 ? -9.625 -8.211 -9.016 1 98.88 98 VAL A CA 1
ATOM 743 C C . VAL A 1 98 ? -10.766 -7.395 -9.625 1 98.88 98 VAL A C 1
ATOM 745 O O . VAL A 1 98 ? -10.852 -6.18 -9.414 1 98.88 98 VAL A O 1
ATOM 748 N N . GLY A 1 99 ? -11.641 -8.07 -10.391 1 98.88 99 GLY A N 1
ATOM 749 C CA . GLY A 1 99 ? -12.773 -7.375 -10.969 1 98.88 99 GLY A CA 1
ATOM 750 C C . GLY A 1 99 ? -13.664 -6.711 -9.93 1 98.88 99 GLY A C 1
ATOM 751 O O . GLY A 1 99 ? -14.086 -5.57 -10.102 1 98.88 99 GLY A O 1
ATOM 752 N N . LEU A 1 100 ? -13.938 -7.387 -8.844 1 98.81 100 LEU A N 1
ATOM 753 C CA . LEU A 1 100 ? -14.781 -6.859 -7.781 1 98.81 100 LEU A CA 1
ATOM 754 C C . LEU A 1 100 ? -14.109 -5.684 -7.082 1 98.81 100 LEU A C 1
ATOM 756 O O . LEU A 1 100 ? -14.773 -4.711 -6.719 1 98.81 100 LEU A O 1
ATOM 760 N N . ARG A 1 101 ? -12.773 -5.754 -6.914 1 98.81 101 ARG A N 1
ATOM 761 C CA . ARG A 1 101 ? -12.062 -4.648 -6.285 1 98.81 101 ARG A CA 1
ATOM 762 C C . ARG A 1 101 ? -12.047 -3.422 -7.191 1 98.81 101 ARG A C 1
ATOM 764 O O . ARG A 1 101 ? -12.094 -2.289 -6.711 1 98.81 101 ARG A O 1
ATOM 771 N N . VAL A 1 102 ? -11.961 -3.629 -8.523 1 98.81 102 VAL A N 1
ATOM 772 C CA . VAL A 1 102 ? -12.039 -2.518 -9.469 1 98.81 102 VAL A CA 1
ATOM 773 C C . VAL A 1 102 ? -13.414 -1.861 -9.383 1 98.81 102 VAL A C 1
ATOM 775 O O . VAL A 1 102 ? -13.523 -0.637 -9.281 1 98.81 102 VAL A O 1
ATOM 778 N N . VAL A 1 103 ? -14.445 -2.66 -9.391 1 98.75 103 VAL A N 1
ATOM 779 C CA . VAL A 1 103 ? -15.805 -2.139 -9.297 1 98.75 103 VAL A CA 1
ATOM 780 C C . VAL A 1 103 ? -15.977 -1.394 -7.977 1 98.75 103 VAL A C 1
ATOM 782 O O . VAL A 1 103 ? -16.547 -0.303 -7.941 1 98.75 103 VAL A O 1
ATOM 785 N N . HIS A 1 104 ? -15.477 -1.977 -6.922 1 98.75 104 HIS A N 1
ATOM 786 C CA . HIS A 1 104 ? -15.539 -1.335 -5.613 1 98.75 104 HIS A CA 1
ATOM 787 C C . HIS A 1 104 ? -14.867 0.034 -5.641 1 98.75 104 HIS A C 1
ATOM 789 O O . HIS A 1 104 ? -15.398 1.003 -5.098 1 98.75 104 HIS A O 1
ATOM 795 N N . SER A 1 105 ? -13.719 0.132 -6.281 1 98.81 105 SER A N 1
ATOM 796 C CA . SER A 1 105 ? -12.992 1.395 -6.406 1 98.81 105 SER A CA 1
ATOM 797 C C . SER A 1 105 ? -13.828 2.432 -7.152 1 98.81 105 SER A C 1
ATOM 799 O O . SER A 1 105 ? -13.93 3.582 -6.723 1 98.81 105 SER A O 1
ATOM 801 N N . LEU A 1 106 ? -14.398 2.031 -8.234 1 98.56 106 LEU A N 1
ATOM 802 C CA . LEU A 1 106 ? -15.164 2.957 -9.062 1 98.56 106 LEU A CA 1
ATOM 803 C C . LEU A 1 106 ? -16.406 3.453 -8.32 1 98.56 106 LEU A C 1
ATOM 805 O O . LEU A 1 106 ? -16.703 4.652 -8.336 1 98.56 106 LEU A O 1
ATOM 809 N N . VAL A 1 107 ? -17.094 2.576 -7.641 1 98.38 107 VAL A N 1
ATOM 810 C CA . VAL A 1 107 ? -18.281 2.947 -6.879 1 98.38 107 VAL A CA 1
ATOM 811 C C . VAL A 1 107 ? -17.906 3.92 -5.766 1 98.38 107 VAL A C 1
ATOM 813 O O . VAL A 1 107 ? -18.562 4.938 -5.566 1 98.38 107 VAL A O 1
ATOM 816 N N . GLN A 1 108 ? -16.859 3.635 -5.086 1 98.5 108 GLN A N 1
ATOM 817 C CA . GLN A 1 108 ? -16.469 4.473 -3.961 1 98.5 108 GLN A CA 1
ATOM 818 C C . GLN A 1 108 ? -15.938 5.82 -4.441 1 98.5 108 GLN A C 1
ATOM 820 O O . GLN A 1 108 ? -16.25 6.859 -3.861 1 98.5 108 GLN A O 1
ATOM 825 N N . ALA A 1 109 ? -15.195 5.859 -5.508 1 98.25 109 ALA A N 1
ATOM 826 C CA . ALA A 1 109 ? -14.5 7.062 -5.957 1 98.25 109 ALA A CA 1
ATOM 827 C C . ALA A 1 109 ? -15.453 7.996 -6.703 1 98.25 109 ALA A C 1
ATOM 829 O O . ALA A 1 109 ? -15.141 9.172 -6.922 1 98.25 109 ALA A O 1
ATOM 830 N N . THR A 1 110 ? -16.641 7.531 -7.105 1 97.62 110 THR A N 1
ATOM 831 C CA . THR A 1 110 ? -17.516 8.367 -7.922 1 97.62 110 THR A CA 1
ATOM 832 C C . THR A 1 110 ? -18.828 8.633 -7.203 1 97.62 110 THR A C 1
ATOM 834 O O . THR A 1 110 ? -19.266 9.789 -7.098 1 97.62 110 THR A O 1
ATOM 837 N N . ALA A 1 111 ? -19.531 7.688 -6.633 1 96.62 111 ALA A N 1
ATOM 838 C CA . ALA A 1 111 ? -20.844 7.832 -6.027 1 96.62 111 ALA A CA 1
ATOM 839 C C . ALA A 1 111 ? -20.797 7.543 -4.527 1 96.62 111 ALA A C 1
ATOM 841 O O . ALA A 1 111 ? -21.562 8.125 -3.752 1 96.62 111 ALA A O 1
ATOM 842 N N . ASN A 1 112 ? -19.969 6.691 -4.152 1 97.25 112 ASN A N 1
ATOM 843 C CA . ASN A 1 112 ? -19.719 6.293 -2.77 1 97.25 112 ASN A CA 1
ATOM 844 C C . ASN A 1 112 ? -21 5.828 -2.078 1 97.25 112 ASN A C 1
ATOM 846 O O . ASN A 1 112 ? -21.312 6.289 -0.982 1 97.25 112 ASN A O 1
ATOM 850 N N . ILE A 1 113 ? -21.766 5.027 -2.691 1 96.88 113 ILE A N 1
ATOM 851 C CA . ILE A 1 113 ? -22.953 4.43 -2.102 1 96.88 113 ILE A CA 1
ATOM 852 C C . ILE A 1 113 ? -22.547 3.334 -1.117 1 96.88 113 ILE A C 1
ATOM 854 O O . ILE A 1 113 ? -22.125 2.25 -1.525 1 96.88 113 ILE A O 1
ATOM 858 N N . ILE A 1 114 ? -22.75 3.58 0.157 1 96.69 114 ILE A N 1
ATOM 859 C CA . ILE A 1 114 ? -22.156 2.82 1.248 1 96.69 114 ILE A CA 1
ATOM 860 C C . ILE A 1 114 ? -22.656 1.378 1.209 1 96.69 114 ILE A C 1
ATOM 862 O O . ILE A 1 114 ? -21.859 0.437 1.285 1 96.69 114 ILE A O 1
ATOM 866 N N . MET A 1 115 ? -23.953 1.156 1.106 1 95.75 115 MET A N 1
ATOM 867 C CA . MET A 1 115 ? -24.516 -0.193 1.139 1 95.75 115 MET A CA 1
ATOM 868 C C . MET A 1 115 ? -24.062 -0.998 -0.075 1 95.75 115 MET A C 1
ATOM 870 O O . MET A 1 115 ? -23.859 -2.209 0.019 1 95.75 115 MET A O 1
ATOM 874 N N . LEU A 1 116 ? -23.938 -0.366 -1.197 1 97.06 116 LEU A N 1
ATOM 875 C CA . LEU A 1 116 ? -23.469 -1.038 -2.4 1 97.06 116 LEU A CA 1
ATOM 876 C C . LEU A 1 116 ? -22 -1.419 -2.266 1 97.06 116 LEU A C 1
ATOM 878 O O . LEU A 1 116 ? -21.609 -2.543 -2.59 1 97.06 116 LEU A O 1
ATOM 882 N N . ARG A 1 117 ? -21.188 -0.459 -1.758 1 97 117 ARG A N 1
ATOM 883 C CA . ARG A 1 117 ? -19.781 -0.773 -1.569 1 97 117 ARG A CA 1
ATOM 884 C C . ARG A 1 117 ? -19.594 -1.937 -0.6 1 97 117 ARG A C 1
ATOM 886 O O . ARG A 1 117 ? -18.719 -2.779 -0.788 1 97 117 ARG A O 1
ATOM 893 N N . PHE A 1 118 ? -20.438 -1.963 0.405 1 96.44 118 PHE A N 1
ATOM 894 C CA . PHE A 1 118 ? -20.375 -3.037 1.389 1 96.44 118 PHE A CA 1
ATOM 895 C C . PHE A 1 118 ? -20.734 -4.375 0.75 1 96.44 118 PHE A C 1
ATOM 897 O O . PHE A 1 118 ? -20.031 -5.375 0.973 1 96.44 118 PHE A O 1
ATOM 904 N N . ALA A 1 119 ? -21.75 -4.41 0.029 1 97.25 119 ALA A N 1
ATOM 905 C CA . ALA A 1 119 ? -22.156 -5.648 -0.637 1 97.25 119 ALA A CA 1
ATOM 906 C C . ALA A 1 119 ? -21.062 -6.16 -1.559 1 97.25 119 ALA A C 1
ATOM 908 O O . ALA A 1 119 ? -20.734 -7.352 -1.552 1 97.25 119 ALA A O 1
ATOM 909 N N . ILE A 1 120 ? -20.453 -5.305 -2.354 1 98.5 120 ILE A N 1
ATOM 910 C CA . ILE A 1 120 ? -19.391 -5.684 -3.26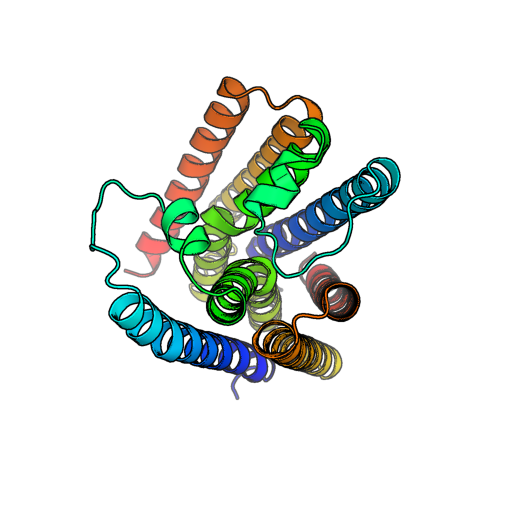6 1 98.5 120 ILE A CA 1
ATOM 911 C C . ILE A 1 120 ? -18.188 -6.199 -2.469 1 98.5 120 ILE A C 1
ATOM 913 O O . ILE A 1 120 ? -17.594 -7.223 -2.82 1 98.5 120 ILE A O 1
ATOM 917 N N . PHE A 1 121 ? -17.875 -5.539 -1.392 1 98 121 PHE A N 1
ATOM 918 C CA . PHE A 1 121 ? -16.781 -5.93 -0.519 1 98 121 PHE A CA 1
ATOM 919 C C . PHE A 1 121 ? -17.016 -7.324 0.056 1 98 121 PHE A C 1
ATOM 921 O O . PHE A 1 121 ? -16.094 -8.141 0.107 1 98 121 PHE A O 1
ATOM 928 N N . MET A 1 122 ? -18.219 -7.605 0.503 1 97.56 122 MET A N 1
ATOM 929 C CA . MET A 1 122 ? -18.547 -8.906 1.085 1 97.56 122 MET A CA 1
ATOM 930 C C . MET A 1 122 ? -18.391 -10.016 0.053 1 97.56 122 MET A C 1
ATOM 932 O O . MET A 1 122 ? -17.828 -11.07 0.35 1 97.56 122 MET A O 1
ATOM 936 N N . ILE A 1 123 ? -18.875 -9.805 -1.149 1 98.62 123 ILE A N 1
ATOM 937 C CA . ILE A 1 123 ? -18.75 -10.797 -2.207 1 98.62 123 ILE A CA 1
ATOM 938 C C . ILE A 1 123 ? -17.266 -11.031 -2.52 1 98.62 123 ILE A C 1
ATOM 940 O O . ILE A 1 123 ? -16.828 -12.172 -2.629 1 98.62 123 ILE A O 1
ATOM 944 N N . ALA A 1 124 ? -16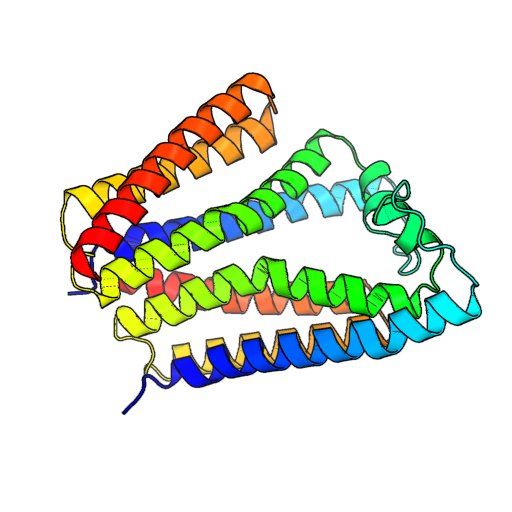.484 -9.938 -2.67 1 98.62 124 ALA A N 1
ATOM 945 C CA . ALA A 1 124 ? -15.055 -10.062 -2.918 1 98.62 124 ALA A CA 1
ATOM 946 C C . ALA A 1 124 ? -14.367 -10.852 -1.808 1 98.62 124 ALA A C 1
ATOM 948 O O . ALA A 1 124 ? -13.5 -11.68 -2.076 1 98.62 124 ALA A O 1
ATOM 949 N N . SER A 1 125 ? -14.773 -10.656 -0.529 1 98.38 125 SER A N 1
ATOM 950 C CA . SER A 1 125 ? -14.188 -11.336 0.618 1 98.38 125 SER A CA 1
ATOM 951 C C . SER A 1 125 ? -14.453 -12.844 0.56 1 98.38 125 SER A C 1
ATOM 953 O O . SER A 1 125 ? -13.578 -13.648 0.882 1 98.38 125 SER A O 1
ATOM 955 N N . ILE A 1 126 ? -15.625 -13.188 0.161 1 98.38 126 ILE A N 1
ATOM 956 C CA . ILE A 1 126 ? -15.977 -14.594 0.023 1 98.38 126 ILE A CA 1
ATOM 957 C C . ILE A 1 126 ? -15.133 -15.234 -1.077 1 98.38 126 ILE A C 1
ATOM 959 O O . ILE A 1 126 ? -14.594 -16.328 -0.899 1 98.38 126 ILE A O 1
ATOM 963 N N . VAL A 1 127 ? -15 -14.57 -2.238 1 98.75 127 VAL A N 1
ATOM 964 C CA . VAL A 1 127 ? -14.18 -15.055 -3.342 1 98.75 127 VAL A CA 1
ATOM 965 C C . VAL A 1 127 ? -12.742 -15.266 -2.863 1 98.75 127 VAL A C 1
ATOM 967 O O . VAL A 1 127 ? -12.141 -16.312 -3.135 1 98.75 127 VAL A O 1
ATOM 970 N N . LEU A 1 128 ? -12.188 -14.352 -2.154 1 98.69 128 LEU A N 1
ATOM 971 C CA . LEU A 1 128 ? -10.836 -14.445 -1.619 1 98.69 128 LEU A CA 1
ATOM 972 C C . LEU A 1 128 ? -10.719 -15.609 -0.636 1 98.69 128 LEU A C 1
ATOM 974 O O . LEU A 1 128 ? -9.734 -16.344 -0.657 1 98.69 128 LEU A O 1
ATOM 978 N N . ALA A 1 129 ? -11.742 -15.734 0.274 1 98.44 129 ALA A N 1
ATOM 979 C CA . ALA A 1 129 ? -11.734 -16.828 1.248 1 98.44 129 ALA A CA 1
ATOM 980 C C . ALA A 1 129 ? -11.695 -18.188 0.554 1 98.44 129 ALA A C 1
ATOM 982 O O . ALA A 1 129 ? -10.969 -19.078 0.979 1 98.44 129 ALA A O 1
ATOM 983 N N . VAL A 1 130 ? -12.445 -18.328 -0.482 1 98.69 130 VAL A N 1
ATOM 984 C CA . VAL A 1 130 ? -12.477 -19.594 -1.213 1 98.69 130 VAL A CA 1
ATOM 985 C C . VAL A 1 130 ? -11.109 -19.859 -1.835 1 98.69 130 VAL A C 1
ATOM 987 O O . VAL A 1 130 ? -10.594 -20.984 -1.755 1 98.69 130 VAL A O 1
ATOM 990 N N . LEU A 1 131 ? -10.492 -18.875 -2.451 1 98.62 131 LEU A N 1
ATOM 991 C CA . LEU A 1 131 ? -9.156 -19.031 -3.01 1 98.62 131 LEU A CA 1
ATOM 992 C C . LEU A 1 131 ? -8.164 -19.469 -1.934 1 98.62 131 LEU A C 1
ATOM 994 O O . LEU A 1 131 ? -7.363 -20.375 -2.154 1 98.62 131 LEU A O 1
ATOM 998 N N . ALA A 1 132 ? -8.211 -18.844 -0.758 1 98.44 132 ALA A N 1
ATOM 999 C CA . ALA A 1 132 ? -7.305 -19.141 0.345 1 98.44 132 ALA A CA 1
ATOM 1000 C C . ALA A 1 132 ? -7.504 -20.578 0.847 1 98.44 132 ALA A C 1
ATOM 1002 O O . ALA A 1 132 ? -6.535 -21.297 1.095 1 98.44 132 ALA A O 1
ATOM 1003 N N . VAL A 1 133 ? -8.75 -20.953 0.996 1 98.25 133 VAL A N 1
ATOM 1004 C CA . VAL A 1 133 ? -9.062 -22.297 1.477 1 98.25 133 VAL A CA 1
ATOM 1005 C C . VAL A 1 133 ? -8.57 -23.328 0.472 1 98.25 133 VAL A C 1
ATOM 1007 O O . VAL A 1 133 ? -7.984 -24.344 0.856 1 98.25 133 VAL A O 1
ATOM 1010 N N . ARG A 1 134 ? -8.797 -23.078 -0.773 1 98.25 134 ARG A N 1
ATOM 1011 C CA . ARG A 1 134 ? -8.32 -24 -1.794 1 98.25 134 ARG A CA 1
ATOM 1012 C C . ARG A 1 134 ? -6.797 -24.125 -1.755 1 98.25 134 ARG A C 1
ATOM 1014 O O . ARG A 1 134 ? -6.254 -25.219 -1.915 1 98.25 134 ARG A O 1
ATOM 1021 N N . THR A 1 135 ? -6.086 -23.062 -1.586 1 97.88 135 THR A N 1
ATOM 1022 C CA . THR A 1 135 ? -4.633 -23.094 -1.459 1 97.88 135 THR A CA 1
ATOM 1023 C C . THR A 1 135 ? -4.219 -23.844 -0.2 1 97.88 135 THR A C 1
ATOM 1025 O O . THR A 1 135 ? -3.275 -24.641 -0.229 1 97.88 135 THR A O 1
ATOM 1028 N N . ALA A 1 136 ? -4.945 -23.656 0.951 1 97.44 136 ALA A N 1
ATOM 1029 C CA . ALA A 1 136 ? -4.672 -24.328 2.219 1 97.44 136 ALA A CA 1
ATOM 1030 C C . ALA A 1 136 ? -4.773 -25.844 2.07 1 97.44 136 ALA A C 1
ATOM 1032 O O . ALA A 1 136 ? -3.975 -26.594 2.643 1 97.44 136 ALA A O 1
ATOM 1033 N N . MET A 1 137 ? -5.66 -26.266 1.271 1 97.38 137 MET A N 1
ATOM 1034 C CA . MET A 1 137 ? -5.887 -27.688 1.084 1 97.38 137 MET A CA 1
ATOM 1035 C C . MET A 1 137 ? -4.691 -28.344 0.403 1 97.38 137 MET A C 1
ATOM 1037 O O . MET A 1 137 ? -4.457 -29.547 0.576 1 97.38 137 MET A O 1
ATOM 1041 N N . VAL A 1 138 ? -3.932 -27.609 -0.302 1 96.5 138 VAL A N 1
ATOM 1042 C CA . VAL A 1 138 ? -2.791 -28.156 -1.033 1 96.5 138 VAL A CA 1
ATOM 1043 C C . VAL A 1 138 ? -1.535 -28.062 -0.168 1 96.5 138 VAL A C 1
ATOM 1045 O O . VAL A 1 138 ? -0.654 -28.922 -0.256 1 96.5 138 VAL A O 1
ATOM 1048 N N . VAL A 1 139 ? -1.438 -27.109 0.666 1 96.06 139 VAL A N 1
ATOM 1049 C CA . VAL A 1 139 ? -0.234 -26.875 1.452 1 96.06 139 VAL A CA 1
ATOM 1050 C C . VAL A 1 139 ? -0.251 -27.75 2.705 1 96.06 139 VAL A C 1
ATOM 1052 O O . VAL A 1 139 ? 0.798 -28.016 3.291 1 96.06 139 VAL A O 1
ATOM 1055 N N . PHE A 1 140 ? -1.381 -28.016 3.188 1 94.31 140 PHE A N 1
ATOM 1056 C CA . PHE A 1 140 ? -1.502 -28.859 4.371 1 94.31 140 PHE A CA 1
ATOM 1057 C C . PHE A 1 140 ? -2.062 -30.219 4.008 1 94.31 140 PHE A C 1
ATOM 1059 O O . PHE A 1 140 ? -1.707 -31.234 4.625 1 94.31 140 PHE A O 1
ATOM 1066 N N . MET B 1 1 ? 20.688 -20.578 -7.348 1 72.12 1 MET B N 1
ATOM 1067 C CA . MET B 1 1 ? 20.812 -19.359 -6.551 1 72.12 1 MET B CA 1
ATOM 1068 C C . MET B 1 1 ? 19.469 -18.672 -6.391 1 72.12 1 MET B C 1
ATOM 1070 O O . MET B 1 1 ? 18.562 -18.859 -7.211 1 72.12 1 MET B O 1
ATOM 1074 N N . ALA B 1 2 ? 19.297 -17.891 -5.176 1 89.06 2 ALA B N 1
ATOM 1075 C CA . ALA B 1 2 ? 18.031 -17.203 -4.969 1 89.06 2 ALA B CA 1
ATOM 1076 C C . ALA B 1 2 ? 17.844 -16.062 -5.977 1 89.06 2 ALA B C 1
ATOM 1078 O O . ALA B 1 2 ? 18.828 -15.5 -6.465 1 89.06 2 ALA B O 1
ATOM 1079 N N . SER B 1 3 ? 16.672 -15.82 -6.488 1 93.25 3 SER B N 1
ATOM 1080 C CA . SER B 1 3 ? 16.375 -14.703 -7.375 1 93.25 3 SER B CA 1
ATOM 1081 C C . SER B 1 3 ? 16.906 -13.391 -6.801 1 93.25 3 SER B C 1
ATOM 1083 O O . SER B 1 3 ? 16.547 -13 -5.684 1 93.25 3 SER B O 1
ATOM 1085 N N . PRO B 1 4 ? 17.797 -12.672 -7.434 1 97 4 PRO B N 1
ATOM 1086 C CA . PRO B 1 4 ? 18.453 -11.477 -6.902 1 97 4 PRO B CA 1
ATOM 1087 C C . PRO B 1 4 ? 17.469 -10.406 -6.457 1 97 4 PRO B C 1
ATOM 1089 O O . PRO B 1 4 ? 17.781 -9.578 -5.598 1 97 4 PRO B O 1
ATOM 1092 N N . ILE B 1 5 ? 16.328 -10.391 -6.961 1 98.06 5 ILE B N 1
ATOM 1093 C CA . ILE B 1 5 ? 15.344 -9.367 -6.641 1 98.06 5 ILE B CA 1
ATOM 1094 C C . ILE B 1 5 ? 14.836 -9.57 -5.219 1 98.06 5 ILE B C 1
ATOM 1096 O O . ILE B 1 5 ? 14.188 -8.68 -4.652 1 98.06 5 ILE B O 1
ATOM 1100 N N . LEU B 1 6 ? 15.109 -10.68 -4.609 1 98.19 6 LEU B N 1
ATOM 1101 C CA . LEU B 1 6 ? 14.703 -10.93 -3.23 1 98.19 6 LEU B CA 1
ATOM 1102 C C . LEU B 1 6 ? 15.539 -10.094 -2.264 1 98.19 6 LEU B C 1
ATOM 1104 O O . LEU B 1 6 ? 15.102 -9.82 -1.144 1 98.19 6 LEU B O 1
ATOM 1108 N N . GLY B 1 7 ? 16.734 -9.656 -2.613 1 97.88 7 GLY B N 1
ATOM 1109 C CA . GLY B 1 7 ? 17.547 -8.773 -1.809 1 97.88 7 GLY B CA 1
ATOM 1110 C C . GLY B 1 7 ? 16.844 -7.484 -1.428 1 97.88 7 GLY B C 1
ATOM 1111 O O . GLY B 1 7 ? 16.609 -7.23 -0.246 1 97.88 7 GLY B O 1
ATOM 1112 N N . PRO B 1 8 ? 16.453 -6.734 -2.457 1 98.69 8 PRO B N 1
ATOM 1113 C CA . PRO B 1 8 ? 15.719 -5.5 -2.137 1 98.69 8 PRO B CA 1
ATOM 1114 C C . PRO B 1 8 ? 14.422 -5.766 -1.384 1 98.69 8 PRO B C 1
ATOM 1116 O O . PRO B 1 8 ? 14.008 -4.945 -0.559 1 98.69 8 PRO B O 1
ATOM 1119 N N . VAL B 1 9 ? 13.727 -6.828 -1.604 1 98.56 9 VAL B N 1
ATOM 1120 C CA . VAL B 1 9 ? 12.508 -7.148 -0.869 1 98.56 9 VAL B CA 1
ATOM 1121 C C . VAL B 1 9 ? 12.812 -7.25 0.624 1 98.56 9 VAL B C 1
ATOM 1123 O O . VAL B 1 9 ? 12.188 -6.566 1.44 1 98.56 9 VAL B O 1
ATOM 1126 N N . ILE B 1 10 ? 13.82 -8.07 0.976 1 98.56 10 ILE B N 1
ATOM 1127 C CA . ILE B 1 10 ? 14.141 -8.289 2.385 1 98.56 10 ILE B CA 1
ATOM 1128 C C . ILE B 1 10 ? 14.742 -7.02 2.979 1 98.56 10 ILE B C 1
ATOM 1130 O O . ILE B 1 10 ? 14.5 -6.699 4.145 1 98.56 10 ILE B O 1
ATOM 1134 N N . ALA B 1 11 ? 15.453 -6.234 2.201 1 98.69 11 ALA B N 1
ATOM 1135 C CA . ALA B 1 11 ? 16.031 -4.977 2.68 1 98.69 11 ALA B CA 1
ATOM 1136 C C . ALA B 1 11 ? 14.93 -4.008 3.115 1 98.69 11 ALA B C 1
ATOM 1138 O O . ALA B 1 11 ? 15.047 -3.346 4.148 1 98.69 11 ALA B O 1
ATOM 1139 N N . LEU B 1 12 ? 13.859 -3.879 2.346 1 98.69 12 LEU B N 1
ATOM 1140 C CA . LEU B 1 12 ? 12.781 -2.971 2.705 1 98.69 12 LEU B CA 1
ATOM 1141 C C . LEU B 1 12 ? 12.016 -3.484 3.924 1 98.69 12 LEU B C 1
ATOM 1143 O O . LEU B 1 12 ? 11.57 -2.695 4.758 1 98.69 12 LEU B O 1
ATOM 1147 N N . VAL B 1 13 ? 11.891 -4.836 4.074 1 98.38 13 VAL B N 1
ATOM 1148 C CA . VAL B 1 13 ? 11.297 -5.422 5.27 1 98.38 13 VAL B CA 1
ATOM 1149 C C . VAL B 1 13 ? 12.117 -5.027 6.5 1 98.38 13 VAL B C 1
ATOM 1151 O O . VAL B 1 13 ? 11.57 -4.531 7.484 1 98.38 13 VAL B O 1
ATOM 1154 N N . LEU B 1 14 ? 13.383 -5.203 6.41 1 98.5 14 LEU B N 1
ATOM 1155 C CA . LEU B 1 14 ? 14.258 -4.875 7.527 1 98.5 14 LEU B CA 1
ATOM 1156 C C . LEU B 1 14 ? 14.219 -3.383 7.836 1 98.5 14 LEU B C 1
ATOM 1158 O O . LEU B 1 14 ? 14.188 -2.984 9 1 98.5 14 LEU B O 1
ATOM 1162 N N . TRP B 1 15 ? 14.195 -2.555 6.793 1 98.5 15 TRP B N 1
ATOM 1163 C CA . TRP B 1 15 ? 14.109 -1.114 7.004 1 98.5 15 TRP B CA 1
ATOM 1164 C C . TRP B 1 15 ? 12.805 -0.744 7.711 1 98.5 15 TRP B C 1
ATOM 1166 O O . TRP B 1 15 ? 12.797 0.116 8.594 1 98.5 15 TRP B O 1
ATOM 1176 N N . SER B 1 16 ? 11.742 -1.355 7.32 1 98.44 16 SER B N 1
ATOM 1177 C CA . SER B 1 16 ? 10.453 -1.105 7.961 1 98.44 16 SER B CA 1
ATOM 1178 C C . SER B 1 16 ? 10.5 -1.444 9.445 1 98.44 16 SER B C 1
ATOM 1180 O O . SER B 1 16 ? 9.898 -0.751 10.266 1 98.44 16 SER B O 1
ATOM 1182 N N . LEU B 1 17 ? 11.25 -2.537 9.828 1 98.38 17 LEU B N 1
ATOM 1183 C CA . LEU B 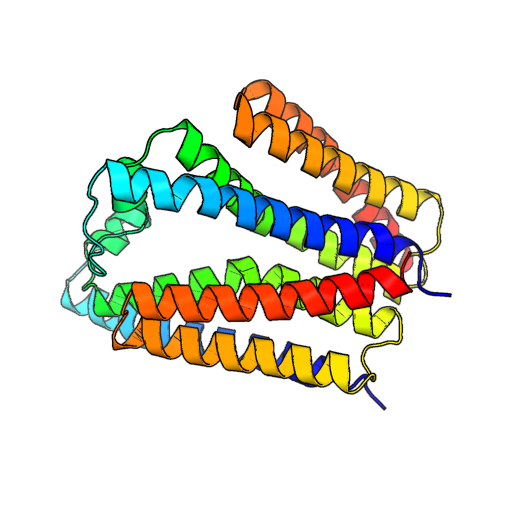1 17 ? 11.406 -2.906 11.227 1 98.38 17 LEU B CA 1
ATOM 1184 C C . LEU B 1 17 ? 12.281 -1.894 11.961 1 98.38 17 LEU B C 1
ATOM 1186 O O . LEU B 1 17 ? 12.055 -1.609 13.141 1 98.38 17 LEU B O 1
ATOM 1190 N N . VAL B 1 18 ? 13.242 -1.36 11.281 1 98.38 18 VAL B N 1
ATOM 1191 C CA . VAL B 1 18 ? 14.062 -0.298 11.852 1 98.38 18 VAL B CA 1
ATOM 1192 C C . VAL B 1 18 ? 13.195 0.924 12.148 1 98.38 18 VAL B C 1
ATOM 1194 O O . VAL B 1 18 ? 13.281 1.509 13.227 1 98.38 18 VAL B O 1
ATOM 1197 N N . MET B 1 19 ? 12.336 1.333 11.203 1 98.5 19 MET B N 1
ATOM 1198 C CA . MET B 1 19 ? 11.469 2.49 11.398 1 98.5 19 MET B CA 1
ATOM 1199 C C . MET B 1 19 ? 10.445 2.223 12.5 1 98.5 19 MET B C 1
ATOM 1201 O O . MET B 1 19 ? 10.062 3.135 13.227 1 98.5 19 MET B O 1
ATOM 1205 N N . TRP B 1 20 ? 10.047 0.943 12.617 1 97.31 20 TRP B N 1
ATOM 1206 C CA . TRP B 1 20 ? 9.18 0.528 13.711 1 97.31 20 TRP B CA 1
ATOM 1207 C C . TRP B 1 20 ? 9.852 0.741 15.062 1 97.31 20 TRP B C 1
ATOM 1209 O O . TRP B 1 20 ? 9.25 1.301 15.984 1 97.31 20 TRP B O 1
ATOM 1219 N N . LEU B 1 21 ? 11.117 0.351 15.203 1 97.56 21 LEU B N 1
ATOM 1220 C CA . LEU B 1 21 ? 11.875 0.554 16.438 1 97.56 21 LEU B CA 1
ATOM 1221 C C . LEU B 1 21 ? 12.047 2.041 16.719 1 97.56 21 LEU B C 1
ATOM 1223 O O . LEU B 1 21 ? 11.898 2.473 17.875 1 97.56 21 LEU B O 1
ATOM 1227 N N . TRP B 1 22 ? 12.375 2.836 15.633 1 98.12 22 TRP B N 1
ATOM 1228 C CA . TRP B 1 22 ? 12.531 4.281 15.781 1 98.12 22 TRP B CA 1
ATOM 1229 C C . TRP B 1 22 ? 11.234 4.922 16.266 1 98.12 22 TRP B C 1
ATOM 1231 O O . TRP B 1 22 ? 11.25 5.762 17.172 1 98.12 22 TRP B O 1
ATOM 1241 N N . LEU B 1 23 ? 10.148 4.52 15.789 1 97.44 23 LEU B N 1
ATOM 1242 C CA . LEU B 1 23 ? 8.836 4.996 16.203 1 97.44 23 LEU B CA 1
ATOM 1243 C C . LEU B 1 23 ? 8.625 4.789 17.703 1 97.44 23 LEU B C 1
ATOM 1245 O O . LEU B 1 23 ? 8.336 5.742 18.422 1 97.44 23 LEU B O 1
ATOM 1249 N N . TYR B 1 24 ? 8.898 3.611 18.219 1 95.88 24 TYR B N 1
ATOM 1250 C CA . TYR B 1 24 ? 8.531 3.314 19.594 1 95.88 24 TYR B CA 1
ATOM 1251 C C . TYR B 1 24 ? 9.602 3.814 20.562 1 95.88 24 TYR B C 1
ATOM 1253 O O . TYR B 1 24 ? 9.297 4.191 21.703 1 95.88 24 TYR B O 1
ATOM 1261 N N . ALA B 1 25 ? 10.836 3.906 20.078 1 96.94 25 ALA B N 1
ATOM 1262 C CA . ALA B 1 25 ? 11.906 4.492 20.875 1 96.94 25 ALA B CA 1
ATOM 1263 C C . ALA B 1 25 ? 11.625 5.961 21.172 1 96.94 25 ALA B C 1
ATOM 1265 O O . ALA B 1 25 ? 12.078 6.496 22.188 1 96.94 25 ALA B O 1
ATOM 1266 N N . THR B 1 26 ? 10.852 6.66 20.312 1 96.94 26 THR B N 1
ATOM 1267 C CA . THR B 1 26 ? 10.555 8.07 20.516 1 96.94 26 THR B CA 1
ATOM 1268 C C . THR B 1 26 ? 9.156 8.258 21.109 1 96.94 26 THR B C 1
ATOM 1270 O O . THR B 1 26 ? 8.938 9.164 21.906 1 96.94 26 THR B O 1
ATOM 1273 N N . ARG B 1 27 ? 8.219 7.402 20.781 1 94.56 27 ARG B N 1
ATOM 1274 C CA . ARG B 1 27 ? 6.832 7.539 21.219 1 94.56 27 ARG B CA 1
ATOM 1275 C C . ARG B 1 27 ? 6.691 7.238 22.703 1 94.56 27 ARG B C 1
ATOM 1277 O O . ARG B 1 27 ? 6.023 7.973 23.438 1 94.56 27 ARG B O 1
ATOM 1284 N N . ILE B 1 28 ? 7.277 6.219 23.219 1 91.88 28 ILE B N 1
ATOM 1285 C CA . ILE B 1 28 ? 7.109 5.773 24.594 1 91.88 28 ILE B CA 1
ATOM 1286 C C . ILE B 1 28 ? 7.641 6.84 25.562 1 91.88 28 ILE B C 1
ATOM 1288 O O . ILE B 1 28 ? 6.918 7.305 26.438 1 91.88 28 ILE B O 1
ATOM 1292 N N . PRO B 1 29 ? 8.875 7.316 25.359 1 95.06 29 PRO B N 1
ATOM 1293 C CA . PRO B 1 29 ? 9.344 8.375 26.266 1 95.06 29 PRO B CA 1
ATOM 1294 C C . PRO B 1 29 ? 8.5 9.648 26.172 1 95.06 29 PRO B C 1
ATOM 1296 O O . PRO B 1 29 ? 8.297 10.336 27.172 1 95.06 29 PRO B O 1
ATOM 1299 N N . ALA B 1 30 ? 8.039 10.031 25 1 93.56 30 ALA B N 1
ATOM 1300 C CA . ALA B 1 30 ? 7.219 11.227 24.828 1 93.56 30 ALA B CA 1
ATOM 1301 C C . ALA B 1 30 ? 5.898 11.102 25.578 1 93.56 30 ALA B C 1
ATOM 1303 O O . ALA B 1 30 ? 5.43 12.07 26.188 1 93.56 30 ALA B O 1
ATOM 1304 N N . MET B 1 31 ? 5.309 9.953 25.531 1 91.31 31 MET B N 1
ATOM 1305 C CA . MET B 1 31 ? 4.062 9.703 26.25 1 91.31 31 MET B CA 1
ATOM 1306 C C . MET B 1 31 ? 4.277 9.781 27.766 1 91.31 31 MET B C 1
ATOM 1308 O O . MET B 1 31 ? 3.441 10.328 28.484 1 91.31 31 MET B O 1
ATOM 1312 N N . GLN B 1 32 ? 5.336 9.227 28.203 1 91.12 32 GLN B N 1
ATOM 1313 C CA . GLN B 1 32 ? 5.668 9.266 29.625 1 91.12 32 GLN B CA 1
ATOM 1314 C C . GLN B 1 32 ? 5.887 10.695 30.094 1 91.12 32 GLN B C 1
ATOM 1316 O O . GLN B 1 32 ? 5.387 11.094 31.156 1 91.12 32 GLN B O 1
ATOM 1321 N N . ARG B 1 33 ? 6.598 11.5 29.328 1 93.81 33 ARG B N 1
ATOM 1322 C CA . ARG B 1 33 ? 6.883 12.891 29.672 1 93.81 33 ARG B CA 1
ATOM 1323 C C . ARG B 1 33 ? 5.605 13.719 29.688 1 93.81 33 ARG B C 1
ATOM 1325 O O . ARG B 1 33 ? 5.449 14.609 30.531 1 93.81 33 ARG B O 1
ATOM 1332 N N . ALA B 1 34 ? 4.699 13.398 28.797 1 89.38 34 ALA B N 1
ATOM 1333 C CA . ALA B 1 34 ? 3.447 14.141 28.688 1 89.38 34 ALA B CA 1
ATOM 1334 C C . ALA B 1 34 ? 2.408 13.609 29.672 1 89.38 34 ALA B C 1
ATOM 1336 O O . ALA B 1 34 ? 1.298 14.141 29.75 1 89.38 34 ALA B O 1
ATOM 1337 N N . LYS B 1 35 ? 2.682 12.453 30.484 1 89.31 35 LYS B N 1
ATOM 1338 C CA . LYS B 1 35 ? 1.792 11.828 31.469 1 89.31 35 LYS B CA 1
ATOM 1339 C C . LYS B 1 35 ? 0.442 11.492 30.844 1 89.31 35 LYS B C 1
ATOM 1341 O O . LYS B 1 35 ? -0.607 11.781 31.406 1 89.31 35 LYS B O 1
ATOM 1346 N N . ILE B 1 36 ? 0.573 11.148 29.594 1 83.88 36 ILE B N 1
ATOM 1347 C CA . ILE B 1 36 ? -0.649 10.727 28.922 1 83.88 36 ILE B CA 1
ATOM 1348 C C . ILE B 1 36 ? -1.164 9.43 29.531 1 83.88 36 ILE B C 1
ATOM 1350 O O . ILE B 1 36 ? -0.434 8.445 29.609 1 83.88 36 ILE B O 1
ATOM 1354 N N . ALA B 1 37 ? -2.467 9.539 30.125 1 77.44 37 ALA B N 1
ATOM 1355 C CA . ALA B 1 37 ? -3.076 8.336 30.672 1 77.44 37 ALA B CA 1
ATOM 1356 C C . ALA B 1 37 ? -3.414 7.336 29.578 1 77.44 37 ALA B C 1
ATOM 1358 O O . ALA B 1 37 ? -3.861 7.719 28.5 1 77.44 37 ALA B O 1
ATOM 1359 N N . LEU B 1 38 ? -2.941 6.148 29.781 1 79.81 38 LEU B N 1
ATOM 1360 C CA . LEU B 1 38 ? -3.357 5.098 28.859 1 79.81 38 LEU B CA 1
ATOM 1361 C C . LEU B 1 38 ? -4.855 4.84 28.969 1 79.81 38 LEU B C 1
ATOM 1363 O O . LEU B 1 38 ? -5.285 3.967 29.719 1 79.81 38 LEU B O 1
ATOM 1367 N N . ASP B 1 39 ? -5.648 5.699 28.422 1 79.56 39 ASP B N 1
ATOM 1368 C CA . ASP B 1 39 ? -7.109 5.672 28.422 1 79.56 39 ASP B CA 1
ATOM 1369 C C . ASP B 1 39 ? -7.645 5.02 27.141 1 79.56 39 ASP B C 1
ATOM 1371 O O . ASP B 1 39 ? -7.523 5.578 26.062 1 79.56 39 ASP B O 1
ATOM 1375 N N . PRO B 1 40 ? -8.211 3.906 27.203 1 83.38 40 PRO B N 1
ATOM 1376 C CA . PRO B 1 40 ? -8.688 3.182 26.016 1 83.38 40 PRO B CA 1
ATOM 1377 C C . PRO B 1 40 ? -9.812 3.914 25.281 1 83.38 40 PRO B C 1
ATOM 1379 O O . PRO B 1 40 ? -10.172 3.541 24.172 1 83.38 40 PRO B O 1
ATOM 1382 N N . SER B 1 41 ? -10.344 4.855 25.828 1 85.12 41 SER B N 1
ATOM 1383 C CA . SER B 1 41 ? -11.406 5.621 25.172 1 85.12 41 SER B CA 1
ATOM 1384 C C . SER B 1 41 ? -10.836 6.598 24.156 1 85.12 41 SER B C 1
ATOM 1386 O O . SER B 1 41 ? -11.578 7.137 23.328 1 85.12 41 SER B O 1
ATOM 1388 N N . LEU B 1 42 ? -9.586 6.816 24.25 1 78.12 42 LEU B N 1
ATOM 1389 C CA . LEU B 1 42 ? -8.945 7.727 23.297 1 78.12 42 LEU B CA 1
ATOM 1390 C C . LEU B 1 42 ? -8.727 7.039 21.953 1 78.12 42 LEU B C 1
ATOM 1392 O O . LEU B 1 42 ? -8.344 5.867 21.906 1 78.12 42 LEU B O 1
ATOM 1396 N N . THR B 1 43 ? -9.047 7.867 20.891 1 80.94 43 THR B N 1
ATOM 1397 C CA . THR B 1 43 ? -8.758 7.344 19.562 1 80.94 43 THR B CA 1
ATOM 1398 C C . THR B 1 43 ? -7.277 7.508 19.219 1 80.94 43 THR B C 1
ATOM 1400 O O . THR B 1 43 ? -6.562 8.258 19.891 1 80.94 43 THR B O 1
ATOM 1403 N N . ALA B 1 44 ? -6.844 6.809 18.219 1 77.31 44 ALA B N 1
ATOM 1404 C CA . ALA B 1 44 ? -5.48 6.969 17.719 1 77.31 44 ALA B CA 1
ATOM 1405 C C . ALA B 1 44 ? -5.211 8.414 17.297 1 77.31 44 ALA B C 1
ATOM 1407 O O . ALA B 1 44 ? -4.121 8.938 17.531 1 77.31 44 ALA B O 1
ATOM 1408 N N . ALA B 1 45 ? -6.125 8.977 16.656 1 80.75 45 ALA B N 1
ATOM 1409 C CA . ALA B 1 45 ? -5.996 10.359 16.219 1 80.75 45 ALA B CA 1
ATOM 1410 C C . ALA B 1 45 ? -5.855 11.305 17.422 1 80.75 45 ALA B C 1
ATOM 1412 O O . ALA B 1 45 ? -5.082 1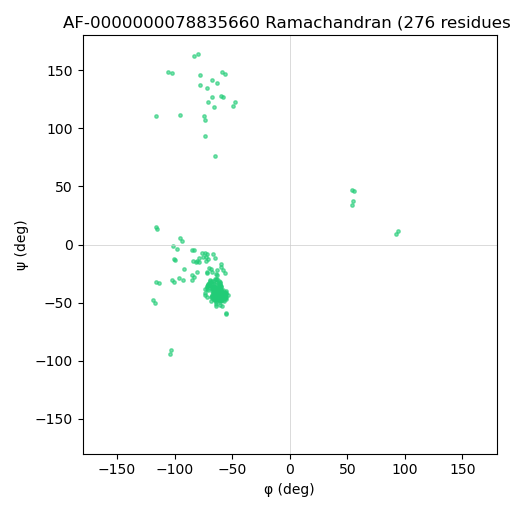2.258 17.375 1 80.75 45 ALA B O 1
ATOM 1413 N N . ASP B 1 46 ? -6.625 11.109 18.484 1 82.25 46 ASP B N 1
ATOM 1414 C CA . ASP B 1 46 ? -6.539 11.898 19.703 1 82.25 46 ASP B CA 1
ATOM 1415 C C . ASP B 1 46 ? -5.145 11.797 20.328 1 82.25 46 ASP B C 1
ATOM 1417 O O . ASP B 1 46 ? -4.562 12.805 20.719 1 82.25 46 ASP B O 1
ATOM 1421 N N . LEU B 1 47 ? -4.68 10.586 20.422 1 80.94 47 LEU B N 1
ATOM 1422 C CA . LEU B 1 47 ? -3.355 10.359 20.984 1 80.94 47 LEU B CA 1
ATOM 1423 C C . LEU B 1 47 ? -2.281 11.062 20.156 1 80.94 47 LEU B C 1
ATOM 1425 O O . LEU B 1 47 ? -1.39 11.703 20.719 1 80.94 47 LEU B O 1
ATOM 1429 N N . ALA B 1 48 ? -2.414 11 18.844 1 82.19 48 ALA B N 1
ATOM 1430 C CA . ALA B 1 48 ? -1.449 11.617 17.938 1 82.19 48 ALA B CA 1
ATOM 1431 C C . ALA B 1 48 ? -1.425 13.133 18.125 1 82.19 48 ALA B C 1
ATOM 1433 O O . ALA B 1 48 ? -0.361 13.758 18.062 1 82.19 48 ALA B O 1
ATOM 1434 N N . SER B 1 49 ? -2.527 13.664 18.375 1 84.06 49 SER B N 1
ATOM 1435 C CA . SER B 1 49 ? -2.621 15.117 18.484 1 84.06 49 SER B CA 1
ATOM 1436 C C . SER B 1 49 ? -1.973 15.609 19.781 1 84.06 49 SER B C 1
ATOM 1438 O O . SER B 1 49 ? -1.679 16.797 19.922 1 84.06 49 SER B O 1
ATOM 1440 N N . ARG B 1 50 ? -1.691 14.695 20.734 1 86.44 50 ARG B N 1
ATOM 1441 C CA . ARG B 1 50 ? -1.127 15.086 22.016 1 86.44 50 ARG B CA 1
ATOM 1442 C C . ARG B 1 50 ? 0.386 14.898 22.031 1 86.44 50 ARG B C 1
ATOM 1444 O O . ARG B 1 50 ? 1.056 15.281 23 1 86.44 50 ARG B O 1
ATOM 1451 N N . LEU B 1 51 ? 0.935 14.383 21 1 91.44 51 LEU B N 1
ATOM 1452 C CA . LEU B 1 51 ? 2.371 14.148 20.891 1 91.44 51 LEU B CA 1
ATOM 1453 C C . LEU B 1 51 ? 3.031 15.219 20.031 1 91.44 51 LEU B C 1
ATOM 1455 O O . LEU B 1 51 ? 2.402 15.766 19.109 1 91.44 51 LEU B O 1
ATOM 1459 N N . PRO B 1 52 ? 4.352 15.578 20.375 1 93.69 52 PRO B N 1
ATOM 1460 C CA . PRO B 1 52 ? 5.062 16.531 19.5 1 93.69 52 PRO B CA 1
ATOM 1461 C C . PRO B 1 52 ? 5.121 16.062 18.047 1 93.69 52 PRO B C 1
ATOM 1463 O O . PRO B 1 52 ? 5.25 14.867 17.781 1 93.69 52 PRO B O 1
ATOM 1466 N N . PRO B 1 53 ? 5.074 17.031 17.094 1 93.06 53 PRO B N 1
ATOM 1467 C CA . PRO B 1 53 ? 5.066 16.703 15.664 1 93.06 53 PRO B CA 1
ATOM 1468 C C . PRO B 1 53 ? 6.254 15.82 15.258 1 93.06 53 PRO B C 1
ATOM 1470 O O . PRO B 1 53 ? 6.094 14.898 14.453 1 93.06 53 PRO B O 1
ATOM 1473 N N . ASN B 1 54 ? 7.395 16.125 15.812 1 94.94 54 ASN B N 1
ATOM 1474 C CA . ASN B 1 54 ? 8.57 15.375 15.406 1 94.94 54 ASN B CA 1
ATOM 1475 C C . ASN B 1 54 ? 8.453 13.898 15.797 1 94.94 54 ASN B C 1
ATOM 1477 O O . ASN B 1 54 ? 9.047 13.031 15.148 1 94.94 54 ASN B O 1
ATOM 1481 N N . VAL B 1 55 ? 7.762 13.57 16.859 1 95.5 55 VAL B N 1
ATOM 1482 C CA . VAL B 1 55 ? 7.492 12.195 17.281 1 95.5 55 VAL B CA 1
ATOM 1483 C C . VAL B 1 55 ? 6.445 11.57 16.359 1 95.5 55 VAL B C 1
ATOM 1485 O O . VAL B 1 55 ? 6.605 10.438 15.922 1 95.5 55 VAL B O 1
ATOM 1488 N N . ARG B 1 56 ? 5.449 12.32 16.016 1 95.19 56 ARG B N 1
ATOM 1489 C CA . ARG B 1 56 ? 4.363 11.852 15.156 1 95.19 56 ARG B CA 1
ATOM 1490 C C . ARG B 1 56 ? 4.867 11.523 13.758 1 95.19 56 ARG B C 1
ATOM 1492 O O . ARG B 1 56 ? 4.383 10.586 13.117 1 95.19 56 ARG B O 1
ATOM 1499 N N . TRP B 1 57 ? 5.918 12.219 13.305 1 97 57 TRP B N 1
ATOM 1500 C CA . TRP B 1 57 ? 6.422 12.031 11.953 1 97 57 TRP B CA 1
ATOM 1501 C C . TRP B 1 57 ? 6.93 10.609 11.75 1 97 57 TRP B C 1
ATOM 1503 O O . TRP B 1 57 ? 6.801 10.047 10.656 1 97 57 TRP B O 1
ATOM 1513 N N . LYS B 1 58 ? 7.551 10.031 12.742 1 97.62 58 LYS B N 1
ATOM 1514 C CA . LYS B 1 58 ? 8.055 8.664 12.641 1 97.62 58 LYS B CA 1
ATOM 1515 C C . LYS B 1 58 ? 6.906 7.664 12.508 1 97.62 58 LYS B C 1
ATOM 1517 O O . LYS B 1 58 ? 7.008 6.695 11.75 1 97.62 58 LYS B O 1
ATOM 1522 N N . ALA B 1 59 ? 5.82 7.887 13.258 1 95.88 59 ALA B N 1
ATOM 1523 C CA . ALA B 1 59 ? 4.633 7.043 13.148 1 95.88 59 ALA B CA 1
ATOM 1524 C C . ALA B 1 59 ? 3.988 7.176 11.773 1 95.88 59 ALA B C 1
ATOM 1526 O O . ALA B 1 59 ? 3.592 6.176 11.164 1 95.88 59 ALA B O 1
ATOM 1527 N N . ASP B 1 60 ? 3.883 8.391 11.297 1 96 60 ASP B N 1
ATOM 1528 C CA . ASP B 1 60 ? 3.34 8.633 9.969 1 96 60 ASP B CA 1
ATOM 1529 C C . ASP B 1 60 ? 4.16 7.906 8.898 1 96 60 ASP B C 1
ATOM 1531 O O . ASP B 1 60 ? 3.6 7.328 7.965 1 96 60 ASP B O 1
ATOM 1535 N N . ASN B 1 61 ? 5.496 7.996 9.07 1 97.69 61 ASN B N 1
ATOM 1536 C CA . ASN B 1 61 ? 6.352 7.32 8.102 1 97.69 61 ASN B CA 1
ATOM 1537 C C . ASN B 1 61 ? 6.16 5.809 8.141 1 97.69 61 ASN B C 1
ATOM 1539 O O . ASN B 1 61 ? 6.137 5.148 7.102 1 97.69 61 ASN B O 1
ATOM 1543 N N . TYR B 1 62 ? 6.117 5.207 9.32 1 97 62 TYR B N 1
ATOM 1544 C CA . TYR B 1 62 ? 5.879 3.773 9.438 1 97 62 TYR B CA 1
ATOM 1545 C C . TYR B 1 62 ? 4.59 3.375 8.727 1 97 62 TYR B C 1
ATOM 1547 O O . TYR B 1 62 ? 4.547 2.359 8.031 1 97 62 TYR B O 1
ATOM 1555 N N . ASN B 1 63 ? 3.539 4.207 8.898 1 95.5 63 ASN B N 1
ATOM 1556 C CA . ASN B 1 63 ? 2.287 3.959 8.195 1 95.5 63 ASN B CA 1
ATOM 1557 C C . ASN B 1 63 ? 2.486 3.979 6.68 1 95.5 63 ASN B C 1
ATOM 1559 O O . ASN B 1 63 ? 1.909 3.158 5.961 1 95.5 63 ASN B O 1
ATOM 1563 N N . HIS B 1 64 ? 3.289 4.934 6.18 1 97.38 64 HIS B N 1
ATOM 1564 C CA . HIS B 1 64 ? 3.555 5.02 4.746 1 97.38 64 HIS B CA 1
ATOM 1565 C C . HIS B 1 64 ? 4.266 3.768 4.242 1 97.38 64 HIS B C 1
ATOM 1567 O O . HIS B 1 64 ? 4.055 3.344 3.105 1 97.38 64 HIS B O 1
ATOM 1573 N N . LEU B 1 65 ? 5.121 3.152 5.105 1 97.31 65 LEU B N 1
ATOM 1574 C CA . LEU B 1 65 ? 5.816 1.92 4.75 1 97.31 65 LEU B CA 1
ATOM 1575 C C . LEU B 1 65 ? 4.844 0.748 4.68 1 97.31 65 LEU B C 1
ATOM 1577 O O . LEU B 1 65 ? 5.141 -0.274 4.059 1 97.31 65 LEU B O 1
ATOM 1581 N N . MET B 1 66 ? 3.615 0.883 5.363 1 96.62 66 MET B N 1
ATOM 1582 C CA . MET B 1 66 ? 2.6 -0.166 5.344 1 96.62 66 MET B CA 1
ATOM 1583 C C . MET B 1 66 ? 1.591 0.075 4.227 1 96.62 66 MET B C 1
ATOM 1585 O O . MET B 1 66 ? 0.636 -0.689 4.07 1 96.62 66 MET B O 1
ATOM 1589 N N . GLU B 1 67 ? 1.773 1.088 3.432 1 96.19 67 GLU B N 1
ATOM 1590 C CA . GLU B 1 67 ? 0.865 1.416 2.338 1 96.19 67 GLU B CA 1
ATOM 1591 C C . GLU B 1 67 ? 1.451 1.004 0.99 1 96.19 67 GLU B C 1
ATOM 1593 O O . GLU B 1 67 ? 1.38 -0.166 0.607 1 96.19 67 GLU B O 1
ATOM 1598 N N . GLN B 1 68 ? 2.156 1.919 0.246 1 95 68 GLN B N 1
ATOM 1599 C CA . GLN B 1 68 ? 2.58 1.633 -1.12 1 95 68 GLN B CA 1
ATOM 1600 C C . GLN B 1 68 ? 3.609 0.505 -1.151 1 95 68 GLN B C 1
ATOM 1602 O O . GLN B 1 68 ? 3.6 -0.326 -2.062 1 95 68 GLN B O 1
ATOM 1607 N N . PRO B 1 69 ? 4.492 0.332 -0.25 1 97.06 69 PRO B N 1
ATOM 1608 C CA . PRO B 1 69 ? 5.48 -0.746 -0.319 1 97.06 69 PRO B CA 1
ATOM 1609 C C . PRO B 1 69 ? 4.84 -2.131 -0.367 1 97.06 69 PRO B C 1
ATOM 1611 O O . PRO B 1 69 ? 5.477 -3.096 -0.803 1 97.06 69 PRO B O 1
ATOM 1614 N N . THR B 1 70 ? 3.562 -2.254 0.05 1 96.69 70 THR B N 1
ATOM 1615 C CA . THR B 1 70 ? 2.912 -3.557 -0.03 1 96.69 70 THR B CA 1
ATOM 1616 C C . THR B 1 70 ? 2.74 -3.986 -1.484 1 96.69 70 THR B C 1
ATOM 1618 O O . THR B 1 70 ? 2.848 -5.172 -1.804 1 96.69 70 THR B O 1
ATOM 1621 N N . ILE B 1 71 ? 2.506 -3.031 -2.371 1 96.75 71 ILE B N 1
ATOM 1622 C CA . ILE B 1 71 ? 2.363 -3.422 -3.77 1 96.75 71 ILE B CA 1
ATOM 1623 C C . ILE B 1 71 ? 3.744 -3.611 -4.395 1 96.75 71 ILE B C 1
ATOM 1625 O O . ILE B 1 71 ? 3.898 -4.367 -5.355 1 96.75 71 ILE B O 1
ATOM 1629 N N . PHE B 1 72 ? 4.832 -2.98 -3.867 1 98.75 72 PHE B N 1
ATOM 1630 C CA . PHE B 1 72 ? 6.191 -3.311 -4.273 1 98.75 72 PHE B CA 1
ATOM 1631 C C . PHE B 1 72 ? 6.496 -4.777 -4.004 1 98.75 72 PHE B C 1
ATOM 1633 O O . PHE B 1 72 ? 7.039 -5.477 -4.863 1 98.75 72 PHE B O 1
ATOM 1640 N N . TYR B 1 73 ? 6.141 -5.266 -2.746 1 98.44 73 TYR B N 1
ATOM 1641 C CA . TYR B 1 73 ? 6.391 -6.664 -2.414 1 98.44 73 TYR B CA 1
ATOM 1642 C C . TYR B 1 73 ? 5.68 -7.59 -3.391 1 98.44 73 TYR B C 1
ATOM 1644 O O . TYR B 1 73 ? 6.262 -8.57 -3.869 1 98.44 73 TYR B O 1
ATOM 1652 N N . ALA B 1 74 ? 4.43 -7.223 -3.643 1 98.31 74 ALA B N 1
ATOM 1653 C CA . ALA B 1 74 ? 3.654 -8.039 -4.574 1 98.31 74 ALA B CA 1
ATOM 1654 C C . ALA B 1 74 ? 4.305 -8.062 -5.953 1 98.31 74 ALA B C 1
ATOM 1656 O O . ALA B 1 74 ? 4.449 -9.125 -6.562 1 98.31 74 ALA B O 1
ATOM 1657 N N . ALA B 1 75 ? 4.723 -6.934 -6.473 1 98.62 75 ALA B N 1
ATOM 1658 C CA . ALA B 1 75 ? 5.301 -6.82 -7.809 1 98.62 75 ALA B CA 1
ATOM 1659 C C . ALA B 1 75 ? 6.641 -7.543 -7.891 1 98.62 75 ALA B C 1
ATOM 1661 O O . ALA B 1 75 ? 6.891 -8.297 -8.828 1 98.62 75 ALA B O 1
ATOM 1662 N N . ALA B 1 76 ? 7.469 -7.328 -6.898 1 98.56 76 ALA B N 1
ATOM 1663 C CA . ALA B 1 76 ? 8.805 -7.918 -6.895 1 98.56 76 ALA B CA 1
ATOM 1664 C C . ALA B 1 76 ? 8.734 -9.438 -6.754 1 98.56 76 ALA B C 1
ATOM 1666 O O . ALA B 1 76 ? 9.461 -10.164 -7.441 1 98.56 76 ALA B O 1
ATOM 1667 N N . LEU B 1 77 ? 7.891 -9.922 -5.848 1 97.75 77 LEU B N 1
ATOM 1668 C CA . LEU B 1 77 ? 7.754 -11.367 -5.668 1 97.75 77 LEU B CA 1
ATOM 1669 C C . LEU B 1 77 ? 7.109 -12.008 -6.895 1 97.75 77 LEU B C 1
ATOM 1671 O O . LEU B 1 77 ? 7.473 -13.117 -7.277 1 97.75 77 LEU B O 1
ATOM 1675 N N . ALA B 1 78 ? 6.152 -11.281 -7.504 1 98.12 78 ALA B N 1
ATOM 1676 C CA . ALA B 1 78 ? 5.586 -11.773 -8.758 1 98.12 78 ALA B CA 1
ATOM 1677 C C . ALA B 1 78 ? 6.66 -11.891 -9.836 1 98.12 78 ALA B C 1
ATOM 1679 O O . ALA B 1 78 ? 6.688 -12.859 -10.594 1 98.12 78 ALA B O 1
ATOM 1680 N N . ALA B 1 79 ? 7.523 -10.898 -9.93 1 97.94 79 ALA B N 1
ATOM 1681 C CA . ALA B 1 79 ? 8.617 -10.945 -10.891 1 97.94 79 ALA B CA 1
ATOM 1682 C C . ALA B 1 79 ? 9.531 -12.141 -10.625 1 97.94 79 ALA B C 1
ATOM 1684 O O . ALA B 1 79 ? 9.961 -12.82 -11.562 1 97.94 79 ALA B O 1
ATOM 1685 N N . ALA B 1 80 ? 9.812 -12.414 -9.344 1 97.38 80 ALA B N 1
ATOM 1686 C CA . ALA B 1 80 ? 10.641 -13.555 -8.977 1 97.38 80 ALA B CA 1
ATOM 1687 C C . ALA B 1 80 ? 9.992 -14.867 -9.414 1 97.38 80 ALA B C 1
ATOM 1689 O O . ALA B 1 80 ? 10.648 -15.719 -10.023 1 97.38 80 ALA B O 1
ATOM 1690 N N . VAL B 1 81 ? 8.703 -14.992 -9.133 1 95.94 81 VAL B N 1
ATOM 1691 C CA . VAL B 1 81 ? 7.98 -16.219 -9.445 1 95.94 81 VAL B CA 1
ATOM 1692 C C . VAL B 1 81 ? 7.832 -16.359 -10.953 1 95.94 81 VAL B C 1
ATOM 1694 O O . VAL B 1 81 ? 7.871 -17.484 -11.484 1 95.94 81 VAL B O 1
ATOM 1697 N N . ALA B 1 82 ? 7.75 -15.242 -11.664 1 96 82 ALA B N 1
ATOM 1698 C CA . ALA B 1 82 ? 7.598 -15.25 -13.117 1 96 82 ALA B CA 1
ATOM 1699 C C . ALA B 1 82 ? 8.93 -15.523 -13.805 1 96 82 ALA B C 1
ATOM 1701 O O . ALA B 1 82 ? 8.992 -15.648 -15.031 1 96 82 ALA B O 1
ATOM 1702 N N . GLY B 1 83 ? 10.055 -15.477 -13.039 1 95 83 GLY B N 1
ATOM 1703 C CA . GLY B 1 83 ? 11.352 -15.82 -13.594 1 95 83 GLY B CA 1
ATOM 1704 C C . GLY B 1 83 ? 12.125 -14.617 -14.094 1 95 83 GLY B C 1
ATOM 1705 O O . GLY B 1 83 ? 13.141 -14.773 -14.781 1 95 83 GLY B O 1
ATOM 1706 N N . VAL B 1 84 ? 11.688 -13.43 -13.773 1 96 84 VAL B N 1
ATOM 1707 C CA . VAL B 1 84 ? 12.375 -12.25 -14.281 1 96 84 VAL B CA 1
ATOM 1708 C C . VAL B 1 84 ? 12.969 -11.461 -13.117 1 96 84 VAL B C 1
ATOM 1710 O O . VAL B 1 84 ? 13.359 -10.297 -13.289 1 96 84 VAL B O 1
ATOM 1713 N N . GLY B 1 85 ? 13.047 -12.086 -11.945 1 95.88 85 GLY B N 1
ATOM 1714 C CA . GLY B 1 85 ? 13.656 -11.477 -10.773 1 95.88 85 GLY B CA 1
ATOM 1715 C C . GLY B 1 85 ? 15.164 -11.406 -10.852 1 95.88 85 GLY B C 1
ATOM 1716 O O . GLY B 1 85 ? 15.812 -10.773 -10.016 1 95.88 85 GLY B O 1
ATOM 1717 N N . GLY B 1 86 ? 15.742 -12.023 -11.883 1 96.25 86 GLY B N 1
ATOM 1718 C CA . GLY B 1 86 ? 17.188 -11.992 -12.086 1 96.25 86 GLY B CA 1
ATOM 1719 C C . GLY B 1 86 ? 17.625 -10.977 -13.117 1 96.25 86 GLY B C 1
ATOM 1720 O O . GLY B 1 86 ? 18.812 -10.719 -13.273 1 96.25 86 GLY B O 1
ATOM 1721 N N . ASP B 1 87 ? 16.672 -10.438 -13.914 1 97.44 87 ASP B N 1
ATOM 1722 C CA . ASP B 1 87 ? 16.969 -9.406 -14.906 1 97.44 87 ASP B CA 1
ATOM 1723 C C . ASP B 1 87 ? 17.609 -8.188 -14.242 1 97.44 87 ASP B C 1
ATOM 1725 O O . ASP B 1 87 ? 17.062 -7.629 -13.297 1 97.44 87 ASP B O 1
ATOM 1729 N N . PRO B 1 88 ? 18.766 -7.75 -14.742 1 98.06 88 PRO B N 1
ATOM 1730 C CA . PRO B 1 88 ? 19.5 -6.668 -14.078 1 98.06 88 PRO B CA 1
ATOM 1731 C C . PRO B 1 88 ? 18.703 -5.367 -14.031 1 98.06 88 PRO B C 1
ATOM 1733 O O . PRO B 1 88 ? 18.844 -4.586 -13.086 1 98.06 88 PRO B O 1
ATOM 1736 N N . ILE B 1 89 ? 17.953 -5.16 -15.023 1 98.5 89 ILE B N 1
ATOM 1737 C CA . ILE B 1 89 ? 17.141 -3.943 -15.016 1 98.5 89 ILE B CA 1
ATOM 1738 C C . ILE B 1 89 ? 16.094 -4.016 -13.906 1 98.5 89 ILE B C 1
ATOM 1740 O O . ILE B 1 89 ? 15.938 -3.066 -13.141 1 98.5 89 ILE B O 1
ATOM 1744 N N . ASN B 1 90 ? 15.391 -5.145 -13.789 1 98.62 90 ASN B N 1
ATOM 1745 C CA . ASN B 1 90 ? 14.398 -5.32 -12.734 1 98.62 90 ASN B CA 1
ATOM 1746 C C . ASN B 1 90 ? 15.039 -5.246 -11.352 1 98.62 90 ASN B C 1
ATOM 1748 O O . ASN B 1 90 ? 14.484 -4.633 -10.438 1 98.62 90 ASN B O 1
ATOM 1752 N N . VAL B 1 91 ? 16.203 -5.832 -11.188 1 98.69 91 VAL B N 1
ATOM 1753 C CA . VAL B 1 91 ? 16.922 -5.793 -9.922 1 98.69 91 VAL B CA 1
ATOM 1754 C C . VAL B 1 91 ? 17.312 -4.352 -9.586 1 98.69 91 VAL B C 1
ATOM 1756 O O . VAL B 1 91 ? 17.156 -3.906 -8.445 1 98.69 91 VAL B O 1
ATOM 1759 N N . GLY B 1 92 ? 17.812 -3.635 -10.562 1 98.75 92 GLY B N 1
ATOM 1760 C CA . GLY B 1 92 ? 18.141 -2.232 -10.375 1 98.75 92 GLY B CA 1
ATOM 1761 C C . GLY B 1 92 ? 16.953 -1.382 -9.984 1 98.75 92 GLY B C 1
ATOM 1762 O O . GLY B 1 92 ? 17.047 -0.52 -9.109 1 98.75 92 GLY B O 1
ATOM 1763 N N . LEU B 1 93 ? 15.805 -1.61 -10.648 1 98.88 93 LEU B N 1
ATOM 1764 C CA . LEU B 1 93 ? 14.578 -0.894 -10.32 1 98.88 93 LEU B CA 1
ATOM 1765 C C . LEU B 1 93 ? 14.156 -1.18 -8.883 1 98.88 93 LEU B C 1
ATOM 1767 O O . LEU B 1 93 ? 13.773 -0.264 -8.148 1 98.88 93 LEU B O 1
ATOM 1771 N N . ALA B 1 94 ? 14.25 -2.426 -8.422 1 98.88 94 ALA B N 1
ATOM 1772 C CA . ALA B 1 94 ? 13.867 -2.805 -7.066 1 98.88 94 ALA B CA 1
ATOM 1773 C C . ALA B 1 94 ? 14.766 -2.123 -6.035 1 98.88 94 ALA B C 1
ATOM 1775 O O . ALA B 1 94 ? 14.273 -1.562 -5.055 1 98.88 94 ALA B O 1
ATOM 1776 N N . TRP B 1 95 ? 16.031 -2.127 -6.258 1 98.88 95 TRP B N 1
ATOM 1777 C CA . TRP B 1 95 ? 16.953 -1.451 -5.352 1 98.88 95 TRP B CA 1
ATOM 1778 C C . TRP B 1 95 ? 16.734 0.057 -5.375 1 98.88 95 TRP B C 1
ATOM 1780 O O . TRP B 1 95 ? 16.859 0.726 -4.348 1 98.88 95 TRP B O 1
ATOM 1790 N N . GLY B 1 96 ? 16.516 0.562 -6.59 1 98.88 96 GLY B N 1
ATOM 1791 C CA . GLY B 1 96 ? 16.172 1.974 -6.684 1 98.88 96 GLY B CA 1
ATOM 1792 C C . GLY B 1 96 ? 14.961 2.354 -5.844 1 98.88 96 GLY B C 1
ATOM 1793 O O . GLY B 1 96 ? 14.992 3.359 -5.129 1 98.88 96 GLY B O 1
ATOM 1794 N N . TYR B 1 97 ? 13.883 1.582 -5.922 1 98.88 97 TYR B N 1
ATOM 1795 C CA . TYR B 1 97 ? 12.688 1.831 -5.129 1 98.88 97 TYR B CA 1
ATOM 1796 C C . TYR B 1 97 ? 13.008 1.801 -3.637 1 98.88 97 TYR B C 1
ATOM 1798 O O . TYR B 1 97 ? 12.602 2.695 -2.891 1 98.88 97 TYR B O 1
ATOM 1806 N N . VAL B 1 98 ? 13.797 0.8 -3.205 1 98.88 98 VAL B N 1
ATOM 1807 C CA . VAL B 1 98 ? 14.156 0.655 -1.798 1 98.88 98 VAL B CA 1
ATOM 1808 C C . VAL B 1 98 ? 14.969 1.865 -1.343 1 98.88 98 VAL B C 1
ATOM 1810 O O . VAL B 1 98 ? 14.695 2.441 -0.287 1 98.88 98 VAL B O 1
ATOM 1813 N N . GLY B 1 99 ? 15.969 2.23 -2.125 1 98.81 99 GLY B N 1
ATOM 1814 C CA . GLY B 1 99 ? 16.75 3.406 -1.787 1 98.81 99 GLY B CA 1
ATOM 1815 C C . GLY B 1 99 ? 15.914 4.664 -1.641 1 98.81 99 GLY B C 1
ATOM 1816 O O . GLY B 1 99 ? 16.109 5.441 -0.706 1 98.81 99 GLY B O 1
ATOM 1817 N N . LEU B 1 100 ? 14.992 4.863 -2.547 1 98.81 100 LEU B N 1
ATOM 1818 C CA . LEU B 1 100 ? 14.133 6.035 -2.514 1 98.81 100 LEU B CA 1
ATOM 1819 C C . LEU B 1 100 ? 13.219 6.004 -1.294 1 98.81 100 LEU B C 1
ATOM 1821 O O . LEU B 1 100 ? 12.961 7.043 -0.678 1 98.81 100 LEU B O 1
ATOM 1825 N N . ARG B 1 101 ? 12.734 4.797 -0.889 1 98.81 101 ARG B N 1
ATOM 1826 C CA . ARG B 1 101 ? 11.883 4.688 0.292 1 98.81 101 ARG B CA 1
ATOM 1827 C C . ARG B 1 101 ? 12.68 4.961 1.565 1 98.81 101 ARG B C 1
ATOM 1829 O O . ARG B 1 101 ? 12.148 5.527 2.523 1 98.81 101 ARG B O 1
ATOM 1836 N N . VAL B 1 102 ? 13.945 4.555 1.573 1 98.81 102 VAL B N 1
ATOM 1837 C CA . VAL B 1 102 ? 14.805 4.852 2.715 1 98.81 102 VAL B CA 1
ATOM 1838 C C . VAL B 1 102 ? 15.008 6.359 2.832 1 98.81 102 VAL B C 1
ATOM 1840 O O . VAL B 1 102 ? 14.852 6.93 3.914 1 98.81 102 VAL B O 1
ATOM 1843 N N . VAL B 1 103 ? 15.328 7.004 1.746 1 98.75 103 VAL B N 1
ATOM 1844 C CA . VAL B 1 103 ? 15.523 8.453 1.739 1 98.75 103 VAL B CA 1
ATOM 1845 C C . VAL B 1 103 ? 14.234 9.148 2.162 1 98.75 103 VAL B C 1
ATOM 1847 O O . VAL B 1 103 ? 14.258 10.086 2.959 1 98.75 103 VAL B O 1
ATOM 1850 N N . HIS B 1 104 ? 13.117 8.703 1.604 1 98.81 104 HIS B N 1
ATOM 1851 C CA . HIS B 1 104 ? 11.82 9.258 1.975 1 98.81 104 HIS B CA 1
ATOM 1852 C C . HIS B 1 104 ? 11.594 9.156 3.479 1 98.81 104 HIS B C 1
ATOM 1854 O O . HIS B 1 104 ? 11.125 10.117 4.102 1 98.81 104 HIS B O 1
ATOM 1860 N N . SER B 1 105 ? 11.953 8.008 4.086 1 98.75 105 SER B N 1
ATOM 1861 C CA . SER B 1 105 ? 11.812 7.805 5.523 1 98.75 105 SER B CA 1
ATOM 1862 C C . SER B 1 105 ? 12.656 8.805 6.312 1 98.75 105 SER B C 1
ATOM 1864 O O . SER B 1 105 ? 12.172 9.414 7.266 1 98.75 105 SER B O 1
ATOM 1866 N N . LEU B 1 106 ? 13.844 8.953 5.906 1 98.56 106 LEU B N 1
ATOM 1867 C CA . LEU B 1 106 ? 14.75 9.836 6.625 1 98.56 106 LEU B CA 1
ATOM 1868 C C . LEU B 1 106 ? 14.297 11.289 6.523 1 98.56 106 LEU B C 1
ATOM 1870 O O . LEU B 1 106 ? 14.289 12.016 7.523 1 98.56 106 LEU B O 1
ATOM 1874 N N . VAL B 1 107 ? 13.875 11.742 5.344 1 98.31 107 VAL B N 1
ATOM 1875 C CA . VAL B 1 107 ? 13.391 13.109 5.148 1 98.31 107 VAL B CA 1
ATOM 1876 C C . VAL B 1 107 ? 12.156 13.344 6.008 1 98.31 107 VAL B C 1
ATOM 1878 O O . VAL B 1 107 ? 12.039 14.375 6.672 1 98.31 107 VAL B O 1
ATOM 1881 N N . GLN B 1 108 ? 11.266 12.43 6.039 1 98.12 108 GLN B N 1
ATOM 1882 C CA . GLN B 1 108 ? 10.016 12.602 6.773 1 98.12 108 GLN B CA 1
ATOM 1883 C C . GLN B 1 108 ? 10.25 12.539 8.281 1 98.12 108 GLN B C 1
ATOM 1885 O O . GLN B 1 108 ? 9.672 13.328 9.039 1 98.12 108 GLN B O 1
ATOM 1890 N N . ALA B 1 109 ? 11.117 11.688 8.711 1 97.88 109 ALA B N 1
ATOM 1891 C CA . ALA B 1 109 ? 11.289 11.43 10.141 1 97.88 109 ALA B CA 1
ATOM 1892 C C . ALA B 1 109 ? 12.172 12.492 10.789 1 97.88 109 ALA B C 1
ATOM 1894 O O . ALA B 1 109 ? 12.211 12.609 12.016 1 97.88 109 ALA B O 1
ATOM 1895 N N . THR B 1 110 ? 12.898 13.289 9.984 1 97.12 110 THR B N 1
ATOM 1896 C CA . THR B 1 110 ? 13.836 14.227 10.578 1 97.12 110 THR B CA 1
ATOM 1897 C C . THR B 1 110 ? 13.445 15.664 10.266 1 97.12 110 THR B C 1
ATOM 1899 O O . THR B 1 110 ? 13.305 16.484 11.172 1 97.12 110 THR B O 1
ATOM 1902 N N . ALA B 1 111 ? 13.18 16.047 9.039 1 95.75 111 ALA B N 1
ATOM 1903 C CA . ALA B 1 111 ? 12.898 17.422 8.625 1 95.75 111 ALA B CA 1
ATOM 1904 C C . ALA B 1 111 ? 11.453 17.562 8.156 1 95.75 111 ALA B C 1
ATOM 1906 O O . ALA B 1 111 ? 10.844 18.625 8.312 1 95.75 111 ALA B O 1
ATOM 1907 N N . ASN B 1 112 ? 10.914 16.562 7.578 1 96.5 112 ASN B N 1
ATOM 1908 C CA . ASN B 1 112 ? 9.547 16.453 7.086 1 96.5 112 ASN B CA 1
ATOM 1909 C C . ASN B 1 112 ? 9.203 17.609 6.137 1 96.5 112 ASN B C 1
ATOM 1911 O O . ASN B 1 112 ? 8.188 18.281 6.309 1 96.5 112 ASN B O 1
ATOM 1915 N N . ILE B 1 113 ? 10.078 17.859 5.23 1 95.69 113 ILE B N 1
ATOM 1916 C CA . ILE B 1 113 ? 9.82 18.828 4.172 1 95.69 113 ILE B CA 1
ATOM 1917 C C . ILE B 1 113 ? 8.836 18.25 3.164 1 95.69 113 ILE B C 1
ATOM 1919 O O . ILE B 1 113 ? 9.195 17.391 2.354 1 95.69 113 ILE B O 1
ATOM 1923 N N . ILE B 1 114 ? 7.629 18.719 3.166 1 93.94 114 ILE B N 1
ATOM 1924 C CA . ILE B 1 114 ? 6.48 18.109 2.516 1 93.94 114 ILE B CA 1
ATOM 1925 C C . ILE B 1 114 ? 6.723 18.016 1.012 1 93.94 114 ILE B C 1
ATOM 1927 O O . ILE B 1 114 ? 6.52 16.953 0.407 1 93.94 114 ILE B O 1
ATOM 1931 N N . MET B 1 115 ? 7.184 19.125 0.398 1 93.69 115 MET B N 1
ATOM 1932 C CA . MET B 1 115 ? 7.371 19.125 -1.05 1 93.69 115 MET B CA 1
ATOM 1933 C C . MET B 1 115 ? 8.484 18.172 -1.456 1 93.69 115 MET B C 1
ATOM 1935 O O . MET B 1 115 ? 8.414 17.531 -2.508 1 93.69 115 MET B O 1
ATOM 1939 N N . LEU B 1 116 ? 9.492 18.094 -0.663 1 96.12 116 LEU B N 1
ATOM 1940 C CA . LEU B 1 116 ? 10.594 17.172 -0.943 1 96.12 116 LEU B CA 1
ATOM 1941 C C . LEU B 1 116 ? 10.141 15.719 -0.804 1 96.12 116 LEU B C 1
ATOM 1943 O O . LEU B 1 116 ? 10.438 14.891 -1.667 1 96.12 116 LEU B O 1
ATOM 1947 N N . ARG B 1 117 ? 9.414 15.453 0.283 1 96 117 ARG B N 1
ATOM 1948 C CA . ARG B 1 117 ? 8.945 14.078 0.458 1 96 117 ARG B CA 1
ATOM 1949 C C . ARG B 1 117 ? 8.008 13.672 -0.668 1 96 117 ARG B C 1
ATOM 1951 O O . ARG B 1 117 ? 8.023 12.523 -1.117 1 96 117 ARG B O 1
ATOM 1958 N N . PHE B 1 118 ? 7.227 14.617 -1.105 1 95.5 118 PHE B N 1
ATOM 1959 C CA . PHE B 1 118 ? 6.32 14.336 -2.213 1 95.5 118 PHE B CA 1
ATOM 1960 C C . PHE B 1 118 ? 7.102 14.031 -3.486 1 95.5 118 PHE B C 1
ATOM 1962 O O . PHE B 1 118 ? 6.781 13.078 -4.207 1 95.5 118 PHE B O 1
ATOM 1969 N N . ALA B 1 119 ? 8.047 14.828 -3.797 1 97.25 119 ALA B N 1
ATOM 1970 C CA . ALA B 1 119 ? 8.859 14.609 -4.988 1 97.25 119 ALA B CA 1
ATOM 1971 C C . ALA B 1 119 ? 9.531 13.242 -4.957 1 97.25 119 ALA B C 1
ATOM 1973 O O . ALA B 1 119 ? 9.523 12.516 -5.949 1 97.25 119 ALA B O 1
ATOM 1974 N N . ILE B 1 120 ? 10.102 12.852 -3.863 1 98.38 120 ILE B N 1
ATOM 1975 C CA . ILE B 1 120 ? 10.75 11.555 -3.709 1 98.38 120 ILE B CA 1
ATOM 1976 C C . ILE B 1 120 ? 9.719 10.438 -3.885 1 98.38 120 ILE B C 1
ATOM 1978 O O . ILE B 1 120 ? 9.984 9.445 -4.57 1 98.38 120 ILE B O 1
ATOM 1982 N N . PHE B 1 121 ? 8.602 10.648 -3.293 1 97.56 121 PHE B N 1
ATOM 1983 C CA . PHE B 1 121 ? 7.523 9.664 -3.385 1 97.56 121 PHE B CA 1
ATOM 1984 C C . PHE B 1 121 ? 7.078 9.484 -4.832 1 97.56 121 PHE B C 1
ATOM 1986 O O . PHE B 1 121 ? 6.848 8.367 -5.281 1 97.56 121 PHE B O 1
ATOM 1993 N N . MET B 1 122 ? 6.957 10.547 -5.559 1 97.5 122 MET B N 1
ATOM 1994 C CA . MET B 1 122 ? 6.559 10.492 -6.965 1 97.5 122 MET B CA 1
ATOM 1995 C C . MET B 1 122 ? 7.578 9.719 -7.789 1 97.5 122 MET B C 1
ATOM 1997 O O . MET B 1 122 ? 7.207 8.859 -8.602 1 97.5 122 MET B O 1
ATOM 2001 N N . ILE B 1 123 ? 8.812 10 -7.609 1 98.5 123 ILE B N 1
ATOM 2002 C CA . ILE B 1 123 ? 9.867 9.305 -8.344 1 98.5 123 ILE B CA 1
ATOM 2003 C C . ILE B 1 123 ? 9.836 7.816 -8.008 1 98.5 123 ILE B C 1
ATOM 2005 O O . ILE B 1 123 ? 9.906 6.965 -8.898 1 98.5 123 ILE B O 1
ATOM 2009 N N . ALA B 1 124 ? 9.719 7.465 -6.703 1 98.62 124 ALA B N 1
ATOM 2010 C CA . ALA B 1 124 ? 9.633 6.07 -6.281 1 98.62 124 ALA B CA 1
ATOM 2011 C C . ALA B 1 124 ? 8.438 5.371 -6.93 1 98.62 124 ALA B C 1
ATOM 2013 O O . ALA B 1 124 ? 8.547 4.219 -7.355 1 98.62 124 ALA B O 1
ATOM 2014 N N . SER B 1 125 ? 7.297 6.09 -6.996 1 98.31 125 SER B N 1
ATOM 2015 C CA . SER B 1 125 ? 6.086 5.531 -7.586 1 98.31 125 SER B CA 1
ATOM 2016 C C . SER B 1 125 ? 6.285 5.219 -9.07 1 98.31 125 SER B C 1
ATOM 2018 O O . SER B 1 125 ? 5.805 4.199 -9.562 1 98.31 125 SER B O 1
ATOM 2020 N N . ILE B 1 126 ? 6.969 6.062 -9.789 1 98.5 126 ILE B N 1
ATOM 2021 C CA . ILE B 1 126 ? 7.262 5.848 -11.195 1 98.5 126 ILE B CA 1
ATOM 2022 C C . ILE B 1 126 ? 8.172 4.629 -11.352 1 98.5 126 ILE B C 1
ATOM 2024 O O . ILE B 1 126 ? 7.945 3.783 -12.219 1 98.5 126 ILE B O 1
ATOM 2028 N N . VAL B 1 127 ? 9.219 4.516 -10.531 1 98.75 127 VAL B N 1
ATOM 2029 C CA . VAL B 1 127 ? 10.117 3.367 -10.547 1 98.75 127 VAL B CA 1
ATOM 2030 C C . VAL B 1 127 ? 9.32 2.082 -10.328 1 98.75 127 VAL B C 1
ATOM 2032 O O . VAL B 1 127 ? 9.508 1.1 -11.047 1 98.75 127 VAL B O 1
ATOM 2035 N N . LEU B 1 128 ? 8.445 2.092 -9.359 1 98.81 128 LEU B N 1
ATOM 2036 C CA . LEU B 1 128 ? 7.605 0.939 -9.062 1 98.81 128 LEU B CA 1
ATOM 2037 C C . LEU B 1 128 ? 6.688 0.619 -10.242 1 98.81 128 LEU B C 1
ATOM 2039 O O . LEU B 1 128 ? 6.496 -0.55 -10.586 1 98.81 128 LEU B O 1
ATOM 2043 N N . ALA B 1 129 ? 6.105 1.672 -10.859 1 98.62 129 ALA B N 1
ATOM 2044 C CA . ALA B 1 129 ? 5.227 1.474 -12.008 1 98.62 129 ALA B CA 1
ATOM 2045 C C . ALA B 1 129 ? 5.969 0.782 -13.148 1 98.62 129 ALA B C 1
ATOM 2047 O O . ALA B 1 129 ? 5.43 -0.12 -13.797 1 98.62 129 ALA B O 1
ATOM 2048 N N . VAL B 1 130 ? 7.152 1.2 -13.391 1 98.81 130 VAL B N 1
ATOM 2049 C CA . VAL B 1 130 ? 7.945 0.607 -14.461 1 98.81 130 VAL B CA 1
ATOM 2050 C C . VAL B 1 130 ? 8.219 -0.863 -14.148 1 98.81 130 VAL B C 1
ATOM 2052 O O . VAL B 1 130 ? 8.086 -1.724 -15.023 1 98.81 130 VAL B O 1
ATOM 2055 N N . LEU B 1 131 ? 8.594 -1.158 -12.93 1 98.69 131 LEU B N 1
ATOM 2056 C CA . LEU B 1 131 ? 8.812 -2.545 -12.531 1 98.69 131 LEU B CA 1
ATOM 2057 C C . LEU B 1 131 ? 7.551 -3.375 -12.75 1 98.69 131 LEU B C 1
ATOM 2059 O O . LEU B 1 131 ? 7.617 -4.484 -13.281 1 98.69 131 LEU B O 1
ATOM 2063 N N . ALA B 1 132 ? 6.398 -2.84 -12.328 1 98.62 132 ALA B N 1
ATOM 2064 C CA . ALA B 1 132 ? 5.121 -3.535 -12.453 1 98.62 132 ALA B CA 1
ATOM 2065 C C . ALA B 1 132 ? 4.773 -3.779 -13.922 1 98.62 132 ALA B C 1
ATOM 2067 O O . ALA B 1 132 ? 4.324 -4.867 -14.289 1 98.62 132 ALA B O 1
ATOM 2068 N N . VAL B 1 133 ? 4.996 -2.771 -14.75 1 98.69 133 VAL B N 1
ATOM 2069 C CA . VAL B 1 133 ? 4.688 -2.883 -16.172 1 98.69 133 VAL B CA 1
ATOM 2070 C C . VAL B 1 133 ? 5.602 -3.92 -16.828 1 98.69 133 VAL B C 1
ATOM 2072 O O . VAL B 1 133 ? 5.152 -4.727 -17.641 1 98.69 133 VAL B O 1
ATOM 2075 N N . ARG B 1 134 ? 6.855 -3.885 -16.5 1 98.31 134 ARG B N 1
ATOM 2076 C CA . ARG B 1 134 ? 7.773 -4.879 -17.031 1 98.31 134 ARG B CA 1
ATOM 2077 C C . ARG B 1 134 ? 7.359 -6.289 -16.625 1 98.31 134 ARG B C 1
ATOM 2079 O O . ARG B 1 134 ? 7.457 -7.227 -17.422 1 98.31 134 ARG B O 1
ATOM 2086 N N . THR B 1 135 ? 6.941 -6.453 -15.375 1 97.81 135 THR B N 1
ATOM 2087 C CA . THR B 1 135 ? 6.457 -7.758 -14.93 1 97.81 135 THR B CA 1
ATOM 2088 C C . THR B 1 135 ? 5.176 -8.141 -15.664 1 97.81 135 THR B C 1
ATOM 2090 O O . THR B 1 135 ? 5 -9.289 -16.062 1 97.81 135 THR B O 1
ATOM 2093 N N . ALA B 1 136 ? 4.297 -7.164 -15.891 1 97.75 136 ALA B N 1
ATOM 2094 C CA . ALA B 1 136 ? 3.049 -7.387 -16.609 1 97.75 136 ALA B CA 1
ATOM 2095 C C . ALA B 1 136 ? 3.312 -7.91 -18.016 1 97.75 136 ALA B C 1
ATOM 2097 O O . ALA B 1 136 ? 2.598 -8.789 -18.516 1 97.75 136 ALA B O 1
ATOM 2098 N N . MET B 1 137 ? 4.328 -7.395 -18.656 1 97.06 137 MET B N 1
ATOM 2099 C CA . MET B 1 137 ? 4.664 -7.777 -20.031 1 97.06 137 MET B CA 1
ATOM 2100 C C . MET B 1 137 ? 5.035 -9.25 -20.094 1 97.06 137 MET B C 1
ATOM 2102 O O . MET B 1 137 ? 4.938 -9.875 -21.156 1 97.06 137 MET B O 1
ATOM 2106 N N . VAL B 1 138 ? 5.441 -9.836 -18.984 1 94.88 138 VAL B N 1
ATOM 2107 C CA . VAL B 1 138 ? 5.879 -11.227 -18.984 1 94.88 138 VAL B CA 1
ATOM 2108 C C . VAL B 1 138 ? 4.723 -12.133 -18.562 1 94.88 138 VAL B C 1
ATOM 2110 O O . VAL B 1 138 ? 4.613 -13.266 -19.031 1 94.88 138 VAL B O 1
ATOM 2113 N N . VAL B 1 139 ? 3.869 -11.625 -17.797 1 94.81 139 VAL B N 1
ATOM 2114 C CA . VAL B 1 139 ? 2.848 -12.5 -17.234 1 94.81 139 VAL B CA 1
ATOM 2115 C C . VAL B 1 139 ? 1.611 -12.5 -18.141 1 94.81 139 VAL B C 1
ATOM 2117 O O . VAL B 1 139 ? 0.72 -13.336 -17.984 1 94.81 139 VAL B O 1
ATOM 2120 N N . PHE B 1 140 ? 1.467 -11.484 -18.953 1 94.44 140 PHE B N 1
ATOM 2121 C CA . PHE B 1 140 ? 0.371 -11.445 -19.922 1 94.44 140 PHE B CA 1
ATOM 2122 C C . PHE B 1 140 ? 0.881 -11.695 -21.328 1 94.44 140 PHE B C 1
ATOM 2124 O O . PHE B 1 140 ? 0.159 -12.234 -22.172 1 94.44 140 PHE B O 1
#

Nearest PDB structures (foldseek):
  1jmw-assembly1_A  TM=3.436E-01  e=4.429E+00  Salmonella enterica subsp. enterica serovar Typhimurium
  1jmw-assembly1_A  TM=3.409E-01  e=7.206E+00  Salmonella enterica subsp. enterica serovar Typhimurium

Sequence (280 aa):
MASPILGPVIALVLWSLVMWLWLYATRIPAMQRAKIALDPSLTAADLASRLPPNVRWKADNYNHLMEQPTIFYAAALAAAVAGVGGDPINVGLAWGYVGLRVVHSLVQATANIIMLRFAIFMIASIVLAVLAVRTAMVVFMASPILGPVIALVLWSLVMWLWLYATRIPAMQRAKIALDPSLTAADLASRLPPNVRWKADNYNHLMEQPTIFYAAALAAAVAGVGGDPINVGLAWGYVGLRVVHSLVQATANIIMLRFAIFMIASIVLAVLAVRTAMVVF

Solvent-accessible surface area (backbone atoms only — not comparable to full-atom values): 14666 Å² total; per-residue (Å²): 130,48,48,56,31,47,34,40,51,45,51,46,43,51,48,52,51,51,41,48,50,53,25,51,69,45,44,52,58,50,37,59,74,64,62,60,77,92,51,75,75,57,50,70,67,60,56,54,71,75,48,59,65,69,50,46,30,27,48,52,43,44,51,51,56,43,49,64,51,53,56,50,42,53,45,45,51,48,22,39,74,71,66,48,14,62,40,66,65,50,31,50,37,44,42,49,32,42,51,37,52,51,51,39,44,53,42,41,45,72,72,48,52,64,70,59,44,48,52,43,49,52,53,30,50,51,39,48,49,52,46,44,50,57,42,47,65,71,78,105,132,81,51,60,34,53,53,38,52,53,50,46,52,52,48,51,52,50,40,49,50,54,25,52,67,45,43,53,58,51,39,60,74,66,65,60,73,93,51,86,86,57,49,70,67,58,54,50,72,73,46,60,53,69,51,44,28,29,48,53,43,45,51,52,58,57,31,66,51,53,47,49,49,45,41,48,52,47,21,38,72,53,67,47,15,64,39,66,66,50,31,49,38,45,40,48,32,40,53,38,50,51,52,38,44,50,43,40,43,72,73,32,50,62,72,59,43,47,53,43,49,51,53,31,50,50,40,48,47,51,50,40,50,59,41,39,67,64,48,105

Radius of gyration: 19.83 Å; Cα contacts (8 Å, |Δi|>4): 309; chains: 2; bounding box: 45×56×52 Å